Protein AF-A0A9E5G3I9-F1 (afdb_monomer_lite)

Radius of gyration: 19.98 Å; chains: 1; bounding box: 50×40×55 Å

Structure (mmCIF, N/CA/C/O backbone):
data_AF-A0A9E5G3I9-F1
#
_entry.id   AF-A0A9E5G3I9-F1
#
loop_
_atom_site.group_PDB
_atom_site.id
_atom_site.type_symbol
_atom_site.label_atom_id
_atom_site.label_alt_id
_atom_site.label_comp_id
_atom_site.label_asym_id
_atom_site.label_entity_id
_atom_site.label_seq_id
_atom_site.pdbx_PDB_ins_code
_atom_site.Cartn_x
_atom_site.Cartn_y
_atom_site.Cartn_z
_atom_site.occupancy
_atom_site.B_iso_or_equiv
_atom_site.auth_seq_id
_atom_site.auth_comp_id
_atom_site.auth_asym_id
_atom_site.auth_atom_id
_atom_site.pdbx_PDB_model_num
ATOM 1 N N . MET A 1 1 ? -1.339 1.989 -6.615 1.00 62.06 1 MET A N 1
ATOM 2 C CA . MET A 1 1 ? -0.761 0.647 -6.367 1.00 62.06 1 MET A CA 1
ATOM 3 C C . MET A 1 1 ? -0.298 0.074 -7.697 1.00 62.06 1 MET A C 1
ATOM 5 O O . MET A 1 1 ? -1.059 0.153 -8.645 1.00 62.06 1 MET A O 1
ATOM 9 N N . TYR A 1 2 ? 0.920 -0.466 -7.787 1.00 75.81 2 TYR A N 1
ATOM 10 C CA . TYR A 1 2 ? 1.454 -1.043 -9.037 1.00 75.81 2 TYR A CA 1
ATOM 11 C C . TYR A 1 2 ? 1.152 -2.544 -9.191 1.00 75.81 2 TYR A C 1
ATOM 13 O O . TYR A 1 2 ? 1.112 -3.075 -10.296 1.00 75.81 2 TYR A O 1
ATOM 21 N N . LEU A 1 3 ? 0.896 -3.225 -8.069 1.00 83.25 3 LEU A N 1
ATOM 22 C CA . LEU A 1 3 ? 0.697 -4.671 -8.020 1.00 83.25 3 LEU A CA 1
ATOM 23 C C . LEU A 1 3 ? -0.402 -5.210 -8.962 1.00 83.25 3 LEU A C 1
ATOM 25 O O . LEU A 1 3 ? -0.126 -6.220 -9.601 1.00 83.25 3 LEU A O 1
ATOM 29 N N . PRO A 1 4 ? -1.579 -4.568 -9.135 1.00 84.44 4 PRO A N 1
ATOM 30 C CA . PRO A 1 4 ? -2.596 -5.054 -10.074 1.00 84.44 4 PRO A CA 1
ATOM 31 C C . PRO A 1 4 ? -2.078 -5.120 -11.518 1.00 84.44 4 PRO A C 1
ATOM 33 O O . PRO A 1 4 ? -2.267 -6.124 -12.200 1.00 84.44 4 PRO A O 1
ATOM 36 N N . PHE A 1 5 ? -1.348 -4.089 -11.959 1.00 83.75 5 PHE A N 1
ATOM 37 C CA . PHE A 1 5 ? -0.732 -4.045 -13.287 1.00 83.75 5 PHE A CA 1
ATOM 38 C C . PHE A 1 5 ? 0.348 -5.110 -13.448 1.00 83.75 5 PHE A C 1
ATOM 40 O O . PHE A 1 5 ? 0.443 -5.739 -14.500 1.00 83.75 5 PHE A O 1
ATOM 47 N N . LEU A 1 6 ? 1.138 -5.350 -12.397 1.00 85.94 6 LEU A N 1
ATOM 48 C CA . LEU A 1 6 ? 2.116 -6.430 -12.401 1.00 85.94 6 LEU A CA 1
ATOM 49 C C . LEU A 1 6 ? 1.418 -7.791 -12.534 1.00 85.94 6 LEU A C 1
ATOM 51 O O . LEU A 1 6 ? 1.820 -8.586 -13.371 1.00 85.94 6 LEU A O 1
ATOM 55 N N . MET A 1 7 ? 0.346 -8.051 -11.782 1.00 89.12 7 MET A N 1
ATOM 56 C CA . MET A 1 7 ? -0.397 -9.315 -11.879 1.00 89.12 7 MET A CA 1
ATOM 57 C C . MET A 1 7 ? -1.032 -9.517 -13.258 1.00 89.12 7 MET A C 1
ATOM 59 O O . MET A 1 7 ? -0.928 -10.614 -13.807 1.00 89.12 7 MET A O 1
ATOM 63 N N . LEU A 1 8 ? -1.617 -8.463 -13.840 1.00 87.62 8 LEU A N 1
ATOM 64 C CA . LEU A 1 8 ? -2.118 -8.475 -15.220 1.00 87.62 8 LEU A CA 1
ATOM 65 C C . LEU A 1 8 ? -1.005 -8.795 -16.219 1.00 87.62 8 LEU A C 1
ATOM 67 O O . LEU A 1 8 ? -1.198 -9.592 -17.131 1.00 87.62 8 LEU A O 1
ATOM 71 N N . ARG A 1 9 ? 0.179 -8.212 -16.038 1.00 86.44 9 ARG A N 1
ATOM 72 C CA . ARG A 1 9 ? 1.323 -8.450 -16.921 1.00 86.44 9 ARG A CA 1
ATOM 73 C C . ARG A 1 9 ? 1.913 -9.855 -16.761 1.00 86.44 9 ARG 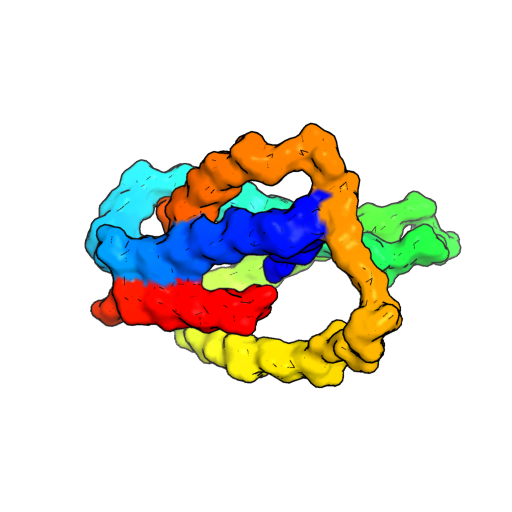A C 1
ATOM 75 O O . ARG A 1 9 ? 2.363 -10.441 -17.741 1.00 86.44 9 ARG A O 1
ATOM 82 N N . LEU A 1 10 ? 1.930 -10.399 -15.545 1.00 87.38 10 LEU A N 1
ATOM 83 C CA . LEU A 1 10 ? 2.521 -11.708 -15.260 1.00 87.38 10 LEU A CA 1
ATOM 84 C C . LEU A 1 10 ? 1.591 -12.871 -15.625 1.00 87.38 10 LEU A C 1
ATOM 86 O O . LEU A 1 10 ? 2.056 -13.815 -16.256 1.00 87.38 10 LEU A O 1
ATOM 90 N N . TRP A 1 11 ? 0.306 -12.789 -15.262 1.00 87.88 11 TRP A N 1
ATOM 91 C CA . TRP A 1 11 ? -0.671 -13.885 -15.375 1.00 87.88 11 TRP A CA 1
ATOM 92 C C . TRP A 1 11 ? -1.981 -13.490 -16.074 1.00 87.88 11 TRP A C 1
ATOM 94 O O . TRP A 1 11 ? -2.941 -14.260 -16.053 1.00 87.88 11 TRP A O 1
ATOM 104 N N . GLY A 1 12 ? -2.066 -12.300 -16.674 1.00 88.69 12 GLY A N 1
ATOM 105 C CA . GLY A 1 12 ? -3.291 -11.817 -17.310 1.00 88.69 12 GLY A CA 1
ATOM 106 C C . GLY A 1 12 ? -4.428 -11.568 -16.314 1.00 88.69 12 GLY A C 1
ATOM 107 O O . GLY A 1 12 ? -4.225 -11.343 -15.118 1.00 88.69 12 GLY A O 1
ATOM 108 N N . TRP A 1 13 ? -5.659 -11.644 -16.816 1.00 89.62 13 TRP A N 1
ATOM 109 C CA . TRP A 1 13 ? -6.876 -11.500 -16.012 1.00 89.62 13 TRP A CA 1
ATOM 110 C C . TRP A 1 13 ? -6.981 -12.471 -14.824 1.00 89.62 13 TRP A C 1
ATOM 112 O O . TRP A 1 13 ? -7.394 -12.025 -13.754 1.00 89.62 13 TRP A O 1
ATOM 122 N N . PRO A 1 14 ? -6.585 -13.758 -14.925 1.00 90.50 14 PRO A N 1
ATOM 123 C CA . PRO A 1 14 ? -6.549 -14.642 -13.760 1.00 90.50 14 PRO A CA 1
ATOM 124 C C . PRO A 1 14 ? -5.696 -14.091 -12.610 1.00 90.50 14 PRO A C 1
ATOM 126 O O . PRO A 1 14 ? -6.128 -14.119 -11.458 1.00 90.50 14 PRO A O 1
ATOM 129 N N . GLY A 1 15 ? -4.520 -13.532 -12.918 1.00 90.19 15 GLY A N 1
ATOM 130 C CA . GLY A 1 15 ? -3.661 -12.882 -11.926 1.00 90.19 15 GLY A CA 1
ATOM 131 C C . GLY A 1 15 ? -4.325 -11.671 -11.280 1.00 90.19 15 GLY A C 1
ATOM 132 O O . GLY A 1 15 ? -4.251 -11.499 -10.063 1.00 90.19 15 GLY A O 1
ATOM 133 N N . PHE A 1 16 ? -5.015 -10.853 -12.080 1.00 91.69 16 PHE A N 1
ATOM 134 C CA . PHE A 1 16 ? -5.784 -9.720 -11.566 1.00 91.69 16 PHE A CA 1
ATOM 135 C C . PHE A 1 16 ? -6.841 -10.162 -10.559 1.00 91.69 16 PHE A C 1
ATOM 137 O O . PHE A 1 16 ? -6.873 -9.629 -9.455 1.00 91.69 16 PHE A O 1
ATOM 144 N N . TRP A 1 17 ? -7.656 -11.168 -10.885 1.00 92.50 17 TRP A N 1
ATOM 145 C CA . TRP A 1 17 ? -8.691 -11.668 -9.974 1.00 92.50 17 TRP A CA 1
ATOM 146 C C . TRP A 1 17 ? -8.108 -12.304 -8.710 1.00 92.50 17 TRP A C 1
ATOM 148 O O . TRP A 1 17 ? -8.629 -12.082 -7.615 1.00 92.50 17 TRP A O 1
ATOM 158 N N . ALA A 1 18 ? -6.993 -13.029 -8.846 1.00 91.94 18 ALA A N 1
ATOM 159 C CA . ALA A 1 18 ? -6.248 -13.596 -7.724 1.00 91.94 18 ALA A CA 1
ATOM 160 C C . ALA A 1 18 ? -5.698 -12.534 -6.758 1.00 91.94 18 ALA A C 1
ATOM 162 O O . ALA A 1 18 ? -5.517 -12.816 -5.576 1.00 91.94 18 ALA A O 1
ATOM 163 N N . PHE A 1 19 ? -5.456 -11.317 -7.241 1.00 92.31 19 PHE A N 1
ATOM 164 C CA . PHE A 1 19 ? -5.141 -10.160 -6.411 1.00 92.31 19 PHE A CA 1
ATOM 165 C C . PHE A 1 19 ? -6.410 -9.478 -5.882 1.00 92.31 19 PHE A C 1
ATOM 167 O O . PHE A 1 19 ? -6.553 -9.285 -4.677 1.00 92.31 19 PHE A O 1
ATOM 174 N N . PHE A 1 20 ? -7.331 -9.124 -6.776 1.00 94.00 20 PHE A N 1
ATOM 175 C CA . PHE A 1 20 ? -8.479 -8.260 -6.511 1.00 94.00 20 PHE A CA 1
ATOM 176 C C . PHE A 1 20 ? -9.394 -8.844 -5.435 1.00 94.00 20 PHE A C 1
ATOM 178 O O . PHE A 1 20 ? -9.684 -8.180 -4.440 1.00 94.00 20 PHE A O 1
ATOM 185 N N . VAL A 1 21 ? -9.806 -10.104 -5.602 1.00 94.38 21 VAL A N 1
ATOM 186 C CA . VAL A 1 21 ? -10.810 -10.739 -4.741 1.00 94.38 21 VAL A CA 1
ATOM 187 C C . VAL A 1 21 ? -10.335 -10.840 -3.287 1.00 94.38 21 VAL A C 1
ATOM 189 O O . VAL A 1 21 ? -10.992 -10.263 -2.418 1.00 94.38 21 VAL A O 1
ATOM 192 N N . PRO A 1 22 ? -9.216 -11.519 -2.966 1.00 94.69 22 PRO A N 1
ATOM 193 C CA . PRO A 1 22 ? -8.795 -11.651 -1.573 1.00 94.69 22 PRO A CA 1
ATOM 194 C C . PRO A 1 22 ? -8.356 -10.317 -0.959 1.00 94.69 22 PRO A C 1
ATOM 196 O O . PRO A 1 22 ? -8.501 -10.144 0.247 1.00 94.69 22 PRO A O 1
ATOM 199 N N . ASN A 1 23 ? -7.864 -9.359 -1.751 1.00 93.62 23 ASN A N 1
ATOM 200 C CA . ASN A 1 23 ? -7.456 -8.050 -1.243 1.00 93.62 23 ASN A CA 1
ATOM 201 C C . ASN A 1 23 ? -8.657 -7.196 -0.823 1.00 93.62 23 ASN A C 1
ATOM 203 O O . ASN A 1 23 ? -8.733 -6.765 0.330 1.00 93.62 23 ASN A O 1
ATOM 207 N N . VAL A 1 24 ? -9.643 -7.029 -1.710 1.00 94.88 24 VAL A N 1
ATOM 208 C CA . VAL A 1 24 ? -10.876 -6.291 -1.396 1.00 94.88 24 VAL A CA 1
ATOM 209 C C . VAL A 1 24 ? -11.625 -6.966 -0.247 1.00 94.88 24 VAL A C 1
ATOM 211 O O . VAL A 1 24 ? -12.027 -6.293 0.705 1.00 94.88 24 VAL A O 1
ATOM 214 N N . LEU A 1 25 ? -11.773 -8.295 -0.296 1.00 95.75 25 LEU A N 1
ATOM 215 C CA . LEU A 1 25 ? -12.461 -9.040 0.757 1.00 95.75 25 LEU A CA 1
ATOM 216 C C . LEU A 1 25 ? -11.708 -8.991 2.084 1.00 95.75 25 LEU A C 1
ATOM 218 O O . LEU A 1 25 ? -12.345 -8.773 3.108 1.00 95.75 25 LEU A O 1
ATOM 222 N N . GLY A 1 26 ? -10.384 -9.151 2.092 1.00 93.75 26 GLY A N 1
ATOM 223 C CA . GLY A 1 26 ? -9.575 -9.049 3.308 1.00 93.75 26 GLY A CA 1
ATOM 224 C C . GLY A 1 26 ? -9.715 -7.680 3.964 1.00 93.75 26 GLY A C 1
ATOM 225 O O . GLY A 1 26 ? -9.975 -7.588 5.167 1.00 93.75 26 GLY A O 1
ATOM 226 N N . CYS A 1 27 ? -9.644 -6.616 3.163 1.00 92.56 27 CYS A N 1
ATOM 227 C CA . CYS A 1 27 ? -9.817 -5.253 3.648 1.00 92.56 27 CYS A CA 1
ATOM 228 C C . CYS A 1 27 ? -11.221 -5.008 4.216 1.00 92.56 27 CYS A C 1
ATOM 230 O O . CYS A 1 27 ? -11.355 -4.441 5.300 1.00 92.56 27 CYS A O 1
ATOM 232 N N . ALA A 1 28 ? -12.268 -5.442 3.511 1.00 94.62 28 ALA A N 1
ATOM 233 C CA . ALA A 1 28 ? -13.645 -5.267 3.965 1.00 94.62 28 ALA A CA 1
ATOM 234 C C . ALA A 1 28 ? -13.943 -6.111 5.216 1.00 94.62 28 ALA A C 1
ATOM 236 O O . ALA A 1 28 ? -14.504 -5.602 6.188 1.00 94.62 28 ALA A O 1
ATOM 237 N N . ALA A 1 29 ? -13.529 -7.384 5.222 1.00 94.44 29 ALA A N 1
ATOM 238 C CA . ALA A 1 29 ? -13.775 -8.340 6.300 1.00 94.44 29 ALA A CA 1
ATOM 239 C C . ALA A 1 29 ? -13.145 -7.910 7.630 1.00 94.44 29 ALA A C 1
ATOM 241 O O . ALA A 1 29 ? -13.717 -8.185 8.688 1.00 94.44 29 ALA A O 1
ATOM 242 N N . PHE A 1 30 ? -12.025 -7.185 7.596 1.00 95.00 30 PHE A N 1
ATOM 243 C CA . PHE A 1 30 ? -11.358 -6.672 8.792 1.00 95.00 30 PHE A CA 1
ATOM 244 C C . PHE A 1 30 ? -12.325 -5.943 9.743 1.00 95.00 30 PH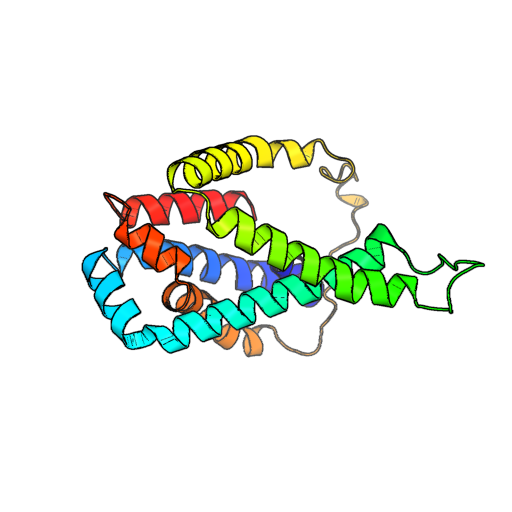E A C 1
ATOM 246 O O . PHE A 1 30 ? -12.368 -6.258 10.934 1.00 95.00 30 PHE A O 1
ATOM 253 N N . GLY A 1 31 ? -13.171 -5.046 9.222 1.00 91.62 31 GLY A N 1
ATOM 254 C CA . GLY A 1 31 ? -14.151 -4.304 10.029 1.00 91.62 31 GLY A CA 1
ATOM 255 C C . GLY A 1 31 ? -15.345 -5.131 10.520 1.00 91.62 31 GLY A C 1
ATOM 256 O O . GLY A 1 31 ? -16.059 -4.697 11.426 1.00 91.62 31 GLY A O 1
ATOM 257 N N . PHE A 1 32 ? -15.572 -6.318 9.949 1.00 93.25 32 PHE A N 1
ATOM 258 C CA . PHE A 1 32 ? -16.566 -7.280 10.440 1.00 93.25 32 PHE A CA 1
ATOM 259 C C . PHE A 1 32 ? -16.011 -8.170 11.551 1.00 93.25 32 PHE A C 1
ATOM 261 O O . PHE A 1 32 ? -16.757 -8.525 12.466 1.00 93.25 32 PHE A O 1
ATOM 268 N N . VAL A 1 33 ? -14.718 -8.497 11.491 1.00 93.69 33 VAL A N 1
ATOM 269 C CA . VAL A 1 33 ? -14.045 -9.367 12.464 1.00 93.69 33 VAL A CA 1
ATOM 270 C C . VAL A 1 33 ? -13.599 -8.592 13.705 1.00 93.69 33 VAL A C 1
ATOM 272 O O . VAL A 1 33 ? -13.788 -9.066 14.832 1.00 93.69 33 VAL A O 1
ATOM 275 N N . LEU A 1 34 ? -13.017 -7.403 13.520 1.00 92.88 34 LEU A N 1
ATOM 276 C CA . LEU A 1 34 ? -12.465 -6.593 14.603 1.00 92.88 34 LEU A CA 1
ATOM 277 C C . LEU A 1 34 ? -13.295 -5.332 14.846 1.00 92.88 34 LEU A C 1
ATOM 279 O O . LEU A 1 34 ? -13.395 -4.443 14.003 1.00 92.88 34 LEU A O 1
ATOM 283 N N . ASP A 1 35 ? -13.831 -5.230 16.060 1.00 91.31 35 ASP A N 1
ATOM 284 C CA . ASP A 1 35 ? -14.302 -3.963 16.608 1.00 91.31 35 ASP A CA 1
ATOM 285 C C . ASP A 1 35 ? -13.124 -3.122 17.145 1.00 91.31 35 ASP A C 1
ATOM 287 O O . ASP A 1 35 ? -11.979 -3.580 17.232 1.00 91.31 35 ASP A O 1
ATOM 291 N N . GLY A 1 36 ? -13.396 -1.872 17.527 1.00 91.56 36 GLY A N 1
ATOM 292 C CA . GLY A 1 36 ? -12.361 -0.957 18.010 1.00 91.56 36 GLY A CA 1
ATOM 293 C C . GLY A 1 36 ? -11.619 -1.452 19.260 1.00 91.56 36 GLY A C 1
ATOM 294 O O . GLY A 1 36 ? -10.430 -1.168 19.412 1.00 91.56 36 GLY A O 1
ATOM 295 N N . GLN A 1 37 ? -12.266 -2.214 20.147 1.00 93.38 37 GLN A N 1
ATOM 296 C CA . GLN A 1 37 ? -11.629 -2.730 21.362 1.00 93.38 37 GLN A CA 1
ATOM 297 C C . GLN A 1 37 ? -10.737 -3.939 21.057 1.00 93.38 37 GLN A C 1
ATOM 299 O O . GLN A 1 37 ? -9.586 -3.972 21.498 1.00 93.38 37 GLN A O 1
ATOM 304 N N . ARG A 1 38 ? -11.227 -4.895 20.263 1.00 93.69 38 ARG A N 1
ATOM 305 C CA . ARG A 1 38 ? -10.455 -6.056 19.794 1.00 93.69 38 ARG A CA 1
ATOM 306 C C . ARG A 1 38 ? -9.264 -5.623 18.949 1.00 93.69 38 ARG A C 1
ATOM 308 O O . ARG A 1 38 ? -8.172 -6.153 19.125 1.00 93.69 38 ARG A O 1
ATOM 315 N N . SER A 1 39 ? -9.455 -4.613 18.100 1.00 94.50 39 SER A N 1
ATOM 316 C CA . SER A 1 39 ? -8.382 -3.976 17.335 1.00 94.50 39 SER A CA 1
ATOM 317 C C . SER A 1 39 ? -7.286 -3.416 18.251 1.00 94.50 39 SER A C 1
ATOM 319 O O . SER A 1 39 ? -6.112 -3.692 18.012 1.00 94.50 39 SER A O 1
ATOM 321 N N . ARG A 1 40 ? -7.639 -2.690 19.328 1.00 94.81 40 ARG A N 1
ATOM 322 C CA . ARG A 1 40 ? -6.655 -2.194 20.315 1.00 94.81 40 ARG A CA 1
ATOM 323 C C . ARG A 1 40 ? -5.901 -3.330 20.999 1.00 94.81 40 ARG A C 1
ATOM 325 O O . ARG A 1 40 ? -4.680 -3.269 21.098 1.00 94.81 40 ARG A O 1
ATOM 332 N N . ALA A 1 41 ? -6.617 -4.358 21.449 1.00 95.44 41 ALA A N 1
ATOM 333 C CA . ALA A 1 41 ? -6.012 -5.500 22.130 1.00 95.44 41 ALA A CA 1
ATOM 334 C C . ALA A 1 41 ? -5.043 -6.267 21.215 1.00 95.44 41 ALA A C 1
ATOM 336 O O . ALA A 1 41 ? -3.941 -6.621 21.633 1.00 95.44 41 ALA A O 1
ATOM 337 N N . LEU A 1 42 ? -5.428 -6.486 19.954 1.00 94.12 42 LEU A N 1
ATOM 338 C CA . LEU A 1 42 ? -4.587 -7.175 18.980 1.00 94.12 42 LEU A CA 1
ATOM 339 C C . LEU A 1 42 ? -3.345 -6.352 18.621 1.00 94.12 42 LEU A C 1
ATOM 341 O O . LEU A 1 42 ? -2.240 -6.890 18.655 1.00 94.12 42 LEU A O 1
ATOM 345 N N . ALA A 1 43 ? -3.507 -5.051 18.360 1.00 93.38 43 ALA A N 1
ATOM 346 C CA . ALA A 1 43 ? -2.392 -4.154 18.060 1.00 93.38 43 ALA A CA 1
ATOM 347 C C . ALA A 1 43 ? -1.404 -4.043 19.234 1.00 93.38 43 ALA A C 1
ATOM 349 O O . ALA A 1 43 ? -0.197 -4.012 19.017 1.00 93.38 43 ALA A O 1
ATOM 350 N N . ALA A 1 44 ? -1.890 -4.047 20.480 1.00 94.19 44 ALA A N 1
ATOM 351 C CA . ALA A 1 44 ? -1.022 -4.071 21.658 1.00 94.19 44 ALA A CA 1
ATOM 352 C C . ALA A 1 44 ? -0.209 -5.375 21.753 1.00 94.19 44 ALA A C 1
ATOM 354 O O . ALA A 1 44 ? 0.956 -5.352 22.141 1.00 94.19 44 ALA A O 1
ATOM 355 N N . ARG A 1 45 ? -0.799 -6.512 21.364 1.00 95.56 45 ARG A N 1
ATOM 356 C CA . ARG A 1 45 ? -0.139 -7.825 21.404 1.00 95.56 45 ARG A CA 1
ATOM 357 C C . ARG A 1 45 ? 0.860 -8.033 20.262 1.00 95.56 45 ARG A C 1
ATOM 359 O O . ARG A 1 45 ? 1.904 -8.640 20.476 1.00 95.56 45 ARG A O 1
ATOM 366 N N . LEU A 1 46 ? 0.532 -7.563 19.060 1.00 94.25 46 LEU A N 1
ATOM 367 C CA . LEU A 1 46 ? 1.320 -7.772 17.838 1.00 94.25 46 LEU A CA 1
ATOM 368 C C . LEU A 1 46 ? 2.126 -6.532 17.420 1.00 94.25 46 LEU A C 1
ATOM 370 O O . LEU A 1 46 ? 2.661 -6.502 16.316 1.00 94.25 46 LEU A O 1
ATOM 374 N N . GLY A 1 47 ? 2.239 -5.515 18.281 1.00 91.25 47 GLY A N 1
ATOM 375 C CA . GLY A 1 47 ? 2.734 -4.186 17.907 1.00 91.25 47 GLY A CA 1
ATOM 376 C C . GLY A 1 47 ? 4.090 -4.175 17.197 1.00 91.25 47 GLY A C 1
ATOM 377 O O . GLY A 1 47 ? 4.266 -3.431 16.234 1.00 91.25 47 GLY A O 1
ATOM 378 N N . TRP A 1 48 ? 5.027 -5.042 17.596 1.00 94.88 48 TRP A N 1
ATOM 379 C CA . TRP A 1 48 ? 6.324 -5.162 16.919 1.00 94.88 48 TRP A CA 1
ATOM 380 C C . TRP A 1 48 ? 6.195 -5.729 15.496 1.00 94.88 48 TRP A C 1
ATOM 382 O O . TRP A 1 48 ? 6.887 -5.267 14.591 1.00 94.88 48 TRP A O 1
ATOM 392 N N . MET A 1 49 ? 5.286 -6.687 15.277 1.00 95.50 49 MET A N 1
ATOM 393 C CA . MET A 1 49 ? 5.017 -7.272 13.958 1.00 95.50 49 MET A CA 1
ATOM 394 C C . MET A 1 49 ? 4.377 -6.229 13.049 1.00 95.50 49 MET A C 1
ATOM 396 O O . MET A 1 49 ? 4.783 -6.087 11.900 1.00 95.50 49 MET A O 1
ATOM 400 N N . CYS A 1 50 ? 3.432 -5.449 13.580 1.00 93.88 50 CYS A N 1
ATOM 401 C CA . CYS A 1 50 ? 2.807 -4.350 12.851 1.00 93.88 50 CYS A CA 1
ATOM 402 C C . CYS A 1 50 ? 3.820 -3.246 12.490 1.00 93.88 50 CYS A C 1
ATOM 404 O O . CYS A 1 50 ? 3.783 -2.690 11.389 1.00 93.88 50 CYS A O 1
ATOM 406 N N . ALA A 1 51 ? 4.760 -2.942 13.393 1.00 93.62 51 ALA A N 1
ATOM 407 C CA . ALA A 1 51 ? 5.836 -1.987 13.135 1.00 93.62 51 ALA A CA 1
ATOM 408 C C . ALA A 1 51 ? 6.796 -2.495 12.048 1.00 93.62 51 ALA A C 1
ATOM 410 O O . ALA A 1 51 ? 7.119 -1.748 11.124 1.00 93.62 51 ALA A O 1
ATOM 411 N N . LEU A 1 52 ? 7.196 -3.771 12.109 1.00 95.69 52 LEU A N 1
ATOM 412 C CA . LEU A 1 52 ? 8.032 -4.398 11.085 1.00 95.69 52 LEU A CA 1
ATOM 413 C C . LEU A 1 52 ? 7.329 -4.408 9.722 1.00 95.69 52 LEU A C 1
ATOM 415 O O . LEU A 1 52 ? 7.924 -4.007 8.725 1.00 95.69 52 LEU A O 1
ATOM 419 N N . PHE A 1 53 ? 6.054 -4.799 9.682 1.00 94.38 53 PHE A N 1
ATOM 420 C CA . PHE A 1 53 ? 5.235 -4.758 8.471 1.00 94.38 53 PHE A CA 1
ATOM 421 C C . PHE A 1 53 ? 5.181 -3.348 7.861 1.00 94.38 53 PHE A C 1
ATOM 423 O O . PHE A 1 53 ? 5.384 -3.173 6.657 1.00 94.38 53 PHE A O 1
ATOM 430 N N . SER A 1 54 ? 4.984 -2.327 8.699 1.00 92.38 54 SER A N 1
ATOM 431 C CA . SER A 1 54 ? 4.992 -0.927 8.263 1.00 92.38 54 SER A CA 1
ATOM 432 C C . SER A 1 54 ? 6.362 -0.514 7.711 1.00 92.38 54 SER A C 1
ATOM 434 O O . SER A 1 54 ? 6.430 0.101 6.649 1.00 92.38 54 SER A O 1
ATOM 436 N N . ALA A 1 55 ? 7.457 -0.892 8.379 1.00 93.56 55 ALA A N 1
ATOM 437 C CA . ALA A 1 55 ? 8.815 -0.589 7.927 1.00 93.56 55 ALA A CA 1
ATOM 438 C C . ALA A 1 55 ? 9.125 -1.232 6.566 1.00 93.56 55 ALA A C 1
ATOM 440 O O . ALA A 1 55 ? 9.630 -0.557 5.668 1.00 93.56 55 ALA A O 1
ATOM 441 N N . VAL A 1 56 ? 8.759 -2.505 6.383 1.00 93.69 56 VAL A N 1
ATOM 442 C CA . VAL A 1 56 ? 8.908 -3.216 5.104 1.00 93.69 56 VAL A CA 1
ATOM 443 C C . VAL A 1 56 ? 8.075 -2.546 4.010 1.00 93.69 56 VAL A C 1
ATOM 445 O O . VAL A 1 56 ? 8.568 -2.336 2.903 1.00 93.69 56 VAL A O 1
ATOM 448 N N . THR A 1 57 ? 6.843 -2.141 4.324 1.00 90.88 57 THR A N 1
ATOM 449 C CA . THR A 1 57 ? 5.970 -1.436 3.374 1.00 90.88 57 THR A CA 1
ATOM 450 C C . THR A 1 57 ? 6.571 -0.095 2.953 1.00 90.88 57 THR A C 1
ATOM 452 O O . THR A 1 57 ? 6.618 0.207 1.762 1.00 90.88 57 THR A O 1
ATOM 455 N N . VAL A 1 58 ? 7.091 0.698 3.895 1.00 91.94 58 VAL A N 1
ATOM 456 C CA . VAL A 1 58 ? 7.759 1.975 3.589 1.00 91.94 58 VAL A CA 1
ATOM 457 C C . VAL A 1 58 ? 9.013 1.753 2.744 1.00 91.94 58 VAL A C 1
ATOM 459 O O . VAL A 1 58 ? 9.196 2.455 1.749 1.00 91.94 58 VAL A O 1
ATOM 462 N N . ALA A 1 59 ? 9.842 0.763 3.085 1.00 92.56 59 ALA A N 1
ATOM 463 C CA . ALA A 1 59 ? 11.040 0.424 2.319 1.00 92.56 59 ALA A CA 1
ATOM 464 C C . ALA A 1 59 ? 10.699 0.027 0.875 1.00 92.56 59 ALA A C 1
ATOM 466 O O . ALA A 1 59 ? 11.340 0.503 -0.062 1.00 92.56 59 ALA A O 1
ATOM 467 N N . TYR A 1 60 ? 9.643 -0.771 0.687 1.00 90.56 60 TYR A N 1
ATOM 468 C CA . TYR A 1 60 ? 9.125 -1.125 -0.632 1.00 90.56 60 TYR A CA 1
ATOM 469 C C . TYR A 1 60 ? 8.695 0.118 -1.426 1.00 90.56 60 TYR A C 1
ATOM 471 O O . TYR A 1 60 ? 9.119 0.290 -2.568 1.00 90.56 60 TYR A O 1
ATOM 479 N N . GLN A 1 61 ? 7.908 1.025 -0.832 1.00 90.94 61 GLN A N 1
ATOM 480 C CA . GLN A 1 61 ? 7.482 2.252 -1.525 1.00 90.94 61 GLN A CA 1
ATOM 481 C C . GLN A 1 61 ? 8.670 3.156 -1.877 1.00 90.94 61 GLN A C 1
ATOM 483 O O . GLN A 1 61 ? 8.713 3.718 -2.969 1.00 90.94 61 GLN A O 1
ATOM 488 N N . CYS A 1 62 ? 9.653 3.262 -0.982 1.00 92.25 62 CYS A N 1
ATOM 489 C CA . CYS A 1 62 ? 10.885 4.008 -1.216 1.00 92.25 62 CYS A CA 1
ATOM 490 C C . CYS A 1 62 ? 11.675 3.430 -2.394 1.00 92.25 62 CYS A C 1
ATOM 492 O O . CYS A 1 62 ? 12.035 4.169 -3.307 1.00 92.25 62 CYS A O 1
ATOM 494 N N . TYR A 1 63 ? 11.884 2.112 -2.416 1.00 90.81 63 TYR A N 1
ATOM 495 C CA . TYR A 1 63 ? 12.549 1.434 -3.528 1.00 90.81 63 TYR A CA 1
ATOM 496 C C . TYR A 1 63 ? 11.857 1.732 -4.865 1.00 90.81 63 TYR A C 1
ATOM 498 O O . TYR A 1 63 ? 12.508 2.153 -5.822 1.00 90.81 63 TYR A O 1
ATOM 506 N N . PHE A 1 64 ? 10.529 1.593 -4.913 1.00 87.75 64 PHE A N 1
ATOM 507 C CA . PHE A 1 64 ? 9.758 1.874 -6.124 1.00 87.75 64 PHE A CA 1
ATOM 508 C C . PHE A 1 64 ? 9.811 3.344 -6.539 1.00 87.75 64 PHE A C 1
ATOM 510 O O . PHE A 1 64 ? 9.903 3.622 -7.731 1.00 87.75 64 PHE A O 1
ATOM 517 N N . ALA A 1 65 ? 9.781 4.281 -5.591 1.00 89.50 65 ALA A N 1
ATOM 518 C CA . ALA A 1 65 ? 9.902 5.705 -5.885 1.00 89.50 65 ALA A CA 1
ATOM 519 C C . ALA A 1 65 ? 11.271 6.043 -6.496 1.00 89.50 65 ALA A C 1
ATOM 521 O O . ALA A 1 65 ? 11.331 6.779 -7.479 1.00 89.50 65 ALA A O 1
ATOM 522 N N . GLY A 1 66 ? 12.354 5.468 -5.962 1.00 89.44 66 GLY A N 1
ATOM 523 C CA . GLY A 1 66 ? 13.700 5.619 -6.520 1.00 89.44 66 GLY A CA 1
ATOM 524 C C . GLY A 1 66 ? 13.813 5.036 -7.930 1.00 89.44 66 GLY A C 1
ATOM 525 O O . GLY A 1 66 ? 14.273 5.721 -8.843 1.00 89.44 66 GLY A O 1
ATOM 526 N N . TRP A 1 67 ? 13.323 3.810 -8.136 1.00 89.19 67 TRP A N 1
ATOM 527 C CA . TRP A 1 67 ? 13.284 3.178 -9.459 1.00 89.19 67 TRP A CA 1
ATOM 528 C C . TRP A 1 67 ? 12.454 3.990 -10.468 1.00 89.19 67 TRP A C 1
ATOM 530 O O . TRP A 1 67 ? 12.901 4.247 -11.586 1.00 89.19 67 TRP A O 1
ATOM 540 N N . ALA A 1 68 ? 11.266 4.451 -10.069 1.00 86.75 68 ALA A N 1
ATOM 541 C CA . ALA A 1 68 ? 10.394 5.252 -10.922 1.00 86.75 68 ALA A CA 1
ATOM 542 C C . ALA A 1 68 ? 11.024 6.611 -11.260 1.00 86.75 68 ALA A C 1
ATOM 544 O O . ALA A 1 68 ? 10.928 7.056 -12.399 1.00 86.75 68 ALA A O 1
ATOM 545 N N . ALA A 1 69 ? 11.708 7.255 -10.311 1.00 87.88 69 ALA A N 1
ATOM 546 C CA . ALA A 1 69 ? 12.423 8.502 -10.565 1.00 87.88 69 ALA A CA 1
ATOM 547 C C . ALA A 1 69 ? 13.534 8.320 -11.607 1.00 87.88 69 ALA A C 1
ATOM 549 O O . ALA A 1 69 ? 13.637 9.116 -12.539 1.00 87.88 69 ALA A O 1
ATOM 550 N N . GLN A 1 70 ? 14.319 7.246 -11.506 1.00 86.50 70 GLN A N 1
ATOM 551 C CA . GLN A 1 70 ? 15.326 6.925 -12.520 1.00 86.50 70 GLN A CA 1
ATOM 552 C C . GLN A 1 70 ? 14.687 6.715 -13.896 1.00 86.50 70 GLN A C 1
ATOM 554 O O . GLN A 1 70 ? 15.138 7.288 -14.884 1.00 86.50 70 GLN A O 1
ATOM 559 N N . TYR A 1 71 ? 13.614 5.927 -13.960 1.00 84.25 71 TYR A N 1
ATOM 560 C CA . TYR A 1 71 ? 12.997 5.562 -15.230 1.00 84.25 71 TYR A CA 1
ATOM 561 C C . TYR A 1 71 ? 12.250 6.726 -15.901 1.00 84.25 71 TYR A C 1
ATOM 563 O O . TYR A 1 71 ? 12.406 6.938 -17.101 1.00 84.25 71 TYR A O 1
ATOM 571 N N . PHE A 1 72 ? 11.458 7.489 -15.141 1.00 82.81 72 PHE A N 1
ATOM 572 C CA . PHE A 1 72 ? 10.547 8.502 -15.685 1.00 82.81 72 PHE A CA 1
ATOM 573 C C . PHE A 1 72 ? 11.075 9.940 -15.614 1.00 82.81 72 PHE A C 1
ATOM 575 O O . PHE A 1 72 ? 10.669 10.750 -16.442 1.00 82.81 72 PHE A O 1
ATOM 582 N N . LEU A 1 73 ? 11.934 10.288 -14.645 1.00 81.88 73 LEU A N 1
ATOM 583 C CA . LEU A 1 73 ? 12.452 11.661 -14.507 1.00 81.88 73 LEU A CA 1
ATOM 584 C C . LEU A 1 73 ? 13.810 11.840 -15.184 1.00 81.88 73 LEU A C 1
ATOM 586 O O . LEU A 1 73 ? 14.058 12.889 -15.771 1.00 81.88 73 LEU A O 1
ATOM 590 N N . ILE A 1 74 ? 14.688 10.837 -15.085 1.00 81.69 74 ILE A N 1
ATOM 591 C CA . ILE A 1 74 ? 16.020 10.881 -15.704 1.00 81.69 74 ILE A CA 1
ATOM 592 C C . ILE A 1 74 ? 15.995 10.203 -17.076 1.00 81.69 74 ILE A C 1
ATOM 594 O O . ILE A 1 74 ? 16.510 10.743 -18.043 1.00 81.69 74 ILE A O 1
ATOM 598 N N . GLY A 1 75 ? 15.375 9.034 -17.201 1.00 73.62 75 GLY A N 1
ATOM 599 C CA . GLY A 1 75 ? 15.368 8.287 -18.455 1.00 73.62 75 GLY A CA 1
ATOM 600 C C . GLY A 1 75 ? 16.738 7.680 -18.818 1.00 73.62 75 GLY A C 1
ATOM 601 O O . GLY A 1 75 ? 17.767 7.991 -18.217 1.00 73.62 75 GLY A O 1
ATOM 602 N N . PRO A 1 76 ? 16.777 6.773 -19.808 1.00 67.00 76 PRO A N 1
ATOM 603 C CA . PRO A 1 76 ? 17.948 5.930 -20.069 1.00 67.00 76 PRO A CA 1
ATOM 604 C C . PRO A 1 76 ? 19.154 6.665 -20.677 1.00 67.00 76 PRO A C 1
ATOM 606 O O . PRO A 1 76 ? 20.261 6.141 -20.617 1.00 67.00 76 PRO A O 1
ATOM 609 N N . ASN A 1 77 ? 18.962 7.863 -21.243 1.00 65.50 77 ASN A N 1
ATOM 610 C CA . ASN A 1 77 ? 19.952 8.520 -22.108 1.00 65.50 77 ASN A CA 1
ATOM 611 C C . ASN A 1 77 ? 20.413 9.904 -21.619 1.00 65.50 77 ASN A C 1
ATOM 613 O O . ASN A 1 77 ? 21.091 10.610 -22.362 1.00 65.50 77 ASN A O 1
ATOM 617 N N . ILE A 1 78 ? 20.050 10.329 -20.403 1.00 67.56 78 ILE A N 1
ATOM 618 C CA . ILE A 1 78 ? 20.492 11.631 -19.885 1.00 67.56 78 ILE A CA 1
ATOM 619 C C . ILE A 1 78 ? 21.892 11.496 -19.273 1.00 67.56 78 ILE A C 1
ATOM 621 O O . ILE A 1 78 ? 22.065 11.011 -18.154 1.00 67.56 78 ILE A O 1
ATOM 625 N N . SER A 1 79 ? 22.899 11.955 -20.016 1.00 65.50 79 SER A N 1
ATOM 626 C CA . SER A 1 79 ? 24.256 12.199 -19.519 1.00 65.50 79 SER A CA 1
ATOM 627 C C . SER A 1 79 ? 24.445 13.681 -19.200 1.00 65.50 79 SER A C 1
ATOM 629 O O . SER A 1 79 ? 24.032 14.541 -19.974 1.00 65.50 79 SER A O 1
ATOM 631 N N . SER A 1 80 ? 25.092 13.982 -18.075 1.00 68.56 80 SER A N 1
ATOM 632 C CA . SER A 1 80 ? 25.534 15.339 -17.746 1.00 68.56 80 SER A CA 1
ATOM 633 C C . SER A 1 80 ? 26.996 15.510 -18.147 1.00 68.56 80 SER A C 1
ATOM 635 O O . SER A 1 80 ? 27.804 14.628 -17.873 1.00 68.56 80 SER A O 1
ATOM 637 N N . GLU A 1 81 ? 27.347 16.649 -18.744 1.00 71.94 81 GLU A N 1
ATOM 638 C CA . GLU A 1 81 ? 28.746 17.007 -19.030 1.00 71.94 81 GLU A CA 1
ATOM 639 C C . GLU A 1 81 ? 29.537 17.344 -17.754 1.00 71.94 81 GLU A C 1
ATOM 641 O O . GLU A 1 81 ? 30.763 17.270 -17.741 1.00 71.94 81 GLU A O 1
ATOM 646 N N . THR A 1 82 ? 28.845 17.705 -16.667 1.00 76.31 82 THR A N 1
ATOM 647 C CA . THR A 1 82 ? 29.458 18.172 -15.412 1.00 76.31 82 THR A CA 1
ATOM 648 C C . THR A 1 82 ? 29.519 17.114 -14.316 1.00 76.31 82 THR A C 1
ATOM 650 O O . THR A 1 82 ? 30.295 17.256 -13.373 1.00 76.31 82 THR A O 1
ATOM 653 N N . LEU A 1 83 ? 28.707 16.059 -14.403 1.00 78.62 83 LEU A N 1
ATOM 654 C CA . LEU A 1 83 ? 28.637 15.008 -13.387 1.00 78.62 83 LEU A CA 1
ATOM 655 C C . LEU A 1 83 ? 29.210 13.697 -13.921 1.00 78.62 83 LEU A C 1
ATOM 657 O O . LEU A 1 83 ? 29.113 13.397 -15.107 1.00 78.62 83 LEU A O 1
ATOM 661 N N . ALA A 1 84 ? 29.749 12.877 -13.016 1.00 78.69 84 ALA A N 1
ATOM 662 C CA . ALA A 1 84 ? 30.214 11.540 -13.363 1.00 78.69 84 ALA A CA 1
ATOM 663 C C . ALA A 1 84 ? 29.085 10.704 -14.010 1.00 78.69 84 ALA A C 1
ATOM 665 O O . ALA A 1 84 ? 27.916 10.842 -13.617 1.00 78.69 84 ALA A O 1
ATOM 666 N N . PRO A 1 85 ? 29.406 9.803 -14.960 1.00 76.19 85 PRO A N 1
ATOM 667 C CA . PRO A 1 85 ? 28.419 8.916 -15.567 1.00 76.19 85 PRO A CA 1
ATOM 668 C C . PRO A 1 85 ? 27.606 8.166 -14.504 1.00 76.19 85 PRO A C 1
ATOM 670 O O . PRO A 1 85 ? 28.160 7.571 -13.583 1.00 76.19 85 PRO A O 1
ATOM 673 N N . GLY A 1 86 ? 26.276 8.223 -14.605 1.00 78.44 86 GLY A N 1
ATOM 674 C CA . GLY A 1 86 ? 25.366 7.577 -13.653 1.00 78.44 86 GLY A CA 1
ATOM 675 C C . GLY A 1 86 ? 25.120 8.337 -12.343 1.00 78.44 86 GLY A C 1
ATOM 676 O O . GLY A 1 86 ? 24.239 7.932 -11.587 1.00 78.44 86 GLY A O 1
ATOM 677 N N . ALA A 1 87 ? 25.794 9.463 -12.080 1.00 82.94 87 ALA A N 1
ATOM 678 C CA . ALA A 1 87 ? 25.573 10.249 -10.861 1.00 82.94 87 ALA A CA 1
ATOM 679 C C . ALA A 1 87 ? 24.120 10.734 -10.726 1.00 82.94 87 ALA A C 1
ATOM 681 O O . ALA A 1 87 ? 23.546 10.644 -9.645 1.00 82.94 87 ALA A O 1
ATOM 682 N N . LEU A 1 88 ? 23.491 11.170 -11.825 1.00 84.31 88 LEU A N 1
ATOM 683 C CA . LEU A 1 88 ? 22.073 11.554 -11.835 1.00 84.31 88 LEU A CA 1
ATOM 684 C C . LEU A 1 88 ? 21.152 10.386 -11.456 1.00 84.31 88 LEU A C 1
ATOM 686 O O . LEU A 1 88 ? 20.211 10.572 -10.687 1.00 84.31 88 LEU A O 1
ATOM 690 N N . ASN A 1 89 ? 21.458 9.172 -11.920 1.00 84.62 89 ASN A N 1
ATOM 691 C CA . ASN A 1 89 ? 20.706 7.973 -11.553 1.00 84.62 89 ASN A CA 1
ATOM 692 C C . ASN A 1 89 ? 20.878 7.628 -10.073 1.00 84.62 89 ASN A C 1
ATOM 694 O O . ASN A 1 89 ? 19.900 7.258 -9.425 1.00 84.62 89 ASN A O 1
ATOM 698 N N . THR A 1 90 ? 22.082 7.774 -9.520 1.00 85.81 90 THR A N 1
ATOM 699 C CA . THR A 1 90 ? 22.329 7.573 -8.084 1.00 85.81 90 THR A CA 1
ATOM 700 C C . THR A 1 90 ? 21.594 8.617 -7.247 1.00 85.81 90 THR A C 1
ATOM 702 O O . THR A 1 90 ? 20.962 8.270 -6.248 1.00 85.81 90 THR A O 1
ATOM 705 N N . ILE A 1 91 ? 21.615 9.885 -7.671 1.00 88.12 91 ILE A N 1
ATOM 706 C CA . ILE A 1 91 ? 20.892 10.973 -7.005 1.00 88.12 91 ILE A CA 1
ATOM 707 C C . ILE A 1 91 ? 19.386 10.706 -7.042 1.00 88.12 91 ILE A C 1
ATOM 709 O O . ILE A 1 91 ? 18.739 10.821 -6.008 1.00 88.12 91 ILE A O 1
ATOM 713 N N . ALA A 1 92 ? 18.821 10.291 -8.176 1.00 87.50 92 ALA A N 1
ATOM 714 C CA . ALA A 1 92 ? 17.403 9.944 -8.266 1.00 87.50 92 ALA A CA 1
ATOM 715 C C . ALA A 1 92 ? 17.046 8.732 -7.381 1.00 87.50 92 ALA A C 1
ATOM 717 O O . ALA A 1 92 ? 16.098 8.791 -6.599 1.00 87.50 92 ALA A O 1
ATOM 718 N N . ALA A 1 93 ? 17.845 7.660 -7.426 1.00 86.50 93 ALA A N 1
ATOM 719 C CA . ALA A 1 93 ? 17.599 6.457 -6.627 1.00 86.50 93 ALA A CA 1
ATOM 720 C C . ALA A 1 93 ? 17.694 6.675 -5.117 1.00 86.50 93 ALA A C 1
ATOM 722 O O . ALA A 1 93 ? 17.064 5.931 -4.375 1.00 86.50 93 ALA A O 1
ATOM 723 N N . THR A 1 94 ? 18.476 7.649 -4.649 1.00 89.56 94 THR A N 1
ATOM 724 C CA . THR A 1 94 ? 18.687 7.892 -3.211 1.00 89.56 94 THR A CA 1
ATOM 725 C C . THR A 1 94 ? 17.929 9.118 -2.712 1.00 89.56 94 THR A C 1
ATOM 727 O O . THR A 1 94 ? 17.257 9.062 -1.682 1.00 89.56 94 THR A O 1
ATOM 730 N N . GLY A 1 95 ? 17.966 10.210 -3.471 1.00 91.50 95 GLY A N 1
ATOM 731 C CA . GLY A 1 95 ? 17.314 11.473 -3.153 1.00 91.50 95 GLY A CA 1
ATOM 732 C C . GLY A 1 95 ? 15.793 11.372 -3.136 1.00 91.50 95 GLY A C 1
ATOM 733 O O . GLY A 1 95 ? 15.173 11.907 -2.218 1.00 91.50 95 GLY A O 1
ATOM 734 N N . THR A 1 96 ? 15.177 10.650 -4.081 1.00 91.81 96 THR A N 1
ATOM 735 C CA . THR A 1 96 ? 13.712 10.504 -4.109 1.00 91.81 96 THR A CA 1
ATOM 736 C C . THR A 1 96 ? 13.176 9.760 -2.877 1.00 91.81 96 THR A C 1
ATOM 738 O O . THR A 1 96 ? 12.286 10.306 -2.220 1.00 91.81 96 THR A O 1
ATOM 741 N N . PRO A 1 97 ? 13.721 8.592 -2.475 1.00 92.69 97 PRO A N 1
ATOM 742 C CA . PRO A 1 97 ? 13.357 7.954 -1.208 1.00 92.69 97 PRO A CA 1
ATOM 743 C C . PRO A 1 97 ? 13.518 8.853 0.017 1.00 92.69 97 PRO A C 1
ATOM 745 O O . PRO A 1 97 ? 12.610 8.934 0.842 1.00 92.69 97 PRO A O 1
ATOM 748 N N . ILE A 1 98 ? 14.653 9.552 0.130 1.00 93.50 98 ILE A N 1
ATOM 749 C CA . ILE A 1 98 ? 14.927 10.443 1.265 1.00 93.50 98 ILE A CA 1
ATOM 750 C C . ILE A 1 98 ? 13.880 11.557 1.320 1.00 93.50 98 ILE A C 1
ATOM 752 O O . ILE A 1 98 ? 13.291 11.796 2.375 1.00 93.50 98 ILE A O 1
ATOM 756 N N . ALA A 1 99 ? 13.590 12.194 0.183 1.00 93.44 99 ALA A N 1
ATOM 757 C CA . ALA A 1 99 ? 12.561 13.222 0.092 1.00 93.44 99 ALA A CA 1
ATOM 758 C C . ALA A 1 99 ? 11.184 12.679 0.500 1.00 93.44 99 ALA A C 1
ATOM 760 O O . ALA A 1 99 ? 10.475 13.328 1.267 1.00 93.44 99 ALA A O 1
ATOM 761 N N . PHE A 1 100 ? 10.820 11.473 0.057 1.00 92.75 100 PHE A N 1
ATOM 762 C CA . PHE A 1 100 ? 9.548 10.837 0.412 1.00 92.75 100 PHE A CA 1
ATOM 763 C C . PHE A 1 100 ? 9.448 10.536 1.908 1.00 92.75 100 PHE A C 1
ATOM 765 O O . PHE A 1 100 ? 8.398 10.780 2.500 1.00 92.75 100 PHE A O 1
ATOM 772 N N . ILE A 1 101 ? 10.528 10.064 2.535 1.00 93.94 101 ILE A N 1
ATOM 773 C CA . ILE A 1 101 ? 10.573 9.842 3.986 1.00 93.94 101 ILE A CA 1
ATOM 774 C C . ILE A 1 101 ? 10.411 11.170 4.728 1.00 93.94 101 ILE A C 1
ATOM 776 O O . ILE A 1 101 ? 9.584 11.257 5.632 1.00 93.94 101 ILE A O 1
ATOM 780 N N . ILE A 1 102 ? 11.143 12.216 4.333 1.00 95.06 102 ILE A N 1
ATOM 781 C CA . ILE A 1 102 ? 11.051 13.540 4.966 1.00 95.06 102 ILE A CA 1
ATOM 782 C C . ILE A 1 102 ? 9.629 14.096 4.837 1.00 95.06 102 ILE A C 1
ATOM 784 O O . ILE A 1 102 ? 9.029 14.487 5.837 1.00 95.06 102 ILE A O 1
ATOM 788 N N . ILE A 1 103 ? 9.058 14.086 3.630 1.00 94.06 103 ILE A N 1
ATOM 789 C CA . ILE A 1 103 ? 7.682 14.536 3.388 1.00 94.06 103 ILE A CA 1
ATOM 790 C C . ILE A 1 103 ? 6.700 13.692 4.205 1.00 94.06 103 ILE A C 1
ATOM 792 O O . ILE A 1 103 ? 5.814 14.245 4.853 1.00 94.06 103 ILE A O 1
ATOM 796 N N . GLY A 1 104 ? 6.874 12.371 4.233 1.00 90.38 104 GLY A N 1
ATOM 797 C CA . GLY A 1 104 ? 6.055 11.455 5.021 1.00 90.38 104 GLY A CA 1
ATOM 798 C C . GLY A 1 104 ? 6.091 11.771 6.516 1.00 90.38 104 GLY A C 1
ATOM 799 O O . GLY A 1 104 ? 5.039 11.831 7.149 1.00 90.38 104 GLY A O 1
ATOM 800 N N . LEU A 1 105 ? 7.272 12.055 7.071 1.00 92.25 105 LEU A N 1
ATOM 801 C CA . LEU A 1 105 ? 7.441 12.469 8.466 1.00 92.25 105 LEU A CA 1
ATOM 802 C C . LEU A 1 105 ? 6.768 13.818 8.743 1.00 92.25 105 LEU A C 1
ATOM 804 O O . LEU A 1 105 ? 6.040 13.944 9.725 1.00 92.25 105 LEU A O 1
ATOM 808 N N . LEU A 1 106 ? 6.939 14.807 7.861 1.00 93.56 106 LEU A N 1
ATOM 809 C CA . LEU A 1 106 ? 6.280 16.112 7.988 1.00 93.56 106 LEU A CA 1
ATOM 810 C C . LEU A 1 106 ? 4.751 15.988 7.926 1.00 93.56 106 LEU A C 1
ATOM 812 O O . LEU A 1 106 ? 4.033 16.638 8.689 1.00 93.56 106 LEU A O 1
ATOM 816 N N . LEU A 1 107 ? 4.240 15.128 7.045 1.00 91.31 107 LEU A N 1
ATOM 817 C CA . LEU A 1 107 ? 2.814 14.840 6.930 1.00 91.31 107 LEU A CA 1
ATOM 818 C C . LEU A 1 107 ? 2.289 14.036 8.131 1.00 91.31 107 LEU A C 1
ATOM 820 O O . LEU A 1 107 ? 1.149 14.246 8.550 1.00 91.31 107 LEU A O 1
ATOM 824 N N . ALA A 1 108 ? 3.104 13.169 8.734 1.00 88.00 108 ALA A N 1
ATOM 825 C CA . ALA A 1 108 ? 2.732 12.410 9.929 1.00 88.00 108 ALA A CA 1
ATOM 826 C C . ALA A 1 108 ? 2.455 13.313 11.144 1.00 88.00 108 ALA A C 1
ATOM 828 O O . ALA A 1 108 ? 1.658 12.945 12.007 1.00 88.00 108 ALA A O 1
ATOM 829 N N . LEU A 1 109 ? 3.036 14.519 11.181 1.00 90.00 109 LEU A N 1
ATOM 830 C CA . LEU A 1 109 ? 2.757 15.534 12.205 1.00 90.00 109 LEU A CA 1
ATOM 831 C C . LEU A 1 109 ? 1.376 16.196 12.044 1.00 90.00 109 LEU A C 1
ATOM 833 O O . LEU A 1 109 ? 0.932 16.936 12.924 1.00 90.00 109 LEU A O 1
ATOM 837 N N . ARG A 1 110 ? 0.679 15.974 10.923 1.00 92.62 110 ARG A N 1
ATOM 838 C CA . ARG A 1 110 ? -0.626 16.591 10.655 1.00 92.62 110 ARG A CA 1
ATOM 839 C C . ARG A 1 110 ? -1.744 15.844 11.384 1.00 92.62 110 ARG A C 1
ATOM 841 O O . ARG A 1 110 ? -1.782 14.617 11.435 1.00 92.62 110 ARG A O 1
ATOM 848 N N . GLY A 1 111 ? -2.702 16.602 11.918 1.00 90.25 111 GLY A N 1
ATOM 849 C CA . GLY A 1 111 ? -3.844 16.054 12.653 1.00 90.25 111 GLY A CA 1
ATOM 850 C C . GLY A 1 111 ? -4.856 15.302 11.777 1.00 90.25 111 GLY A C 1
ATOM 851 O O . GLY A 1 111 ? -4.890 15.442 10.555 1.00 90.25 111 GLY A O 1
ATOM 852 N N . ASN A 1 112 ? -5.753 14.547 12.422 1.00 86.19 112 ASN A N 1
ATOM 853 C CA . ASN A 1 112 ? -6.774 13.727 11.748 1.00 86.19 112 ASN A CA 1
ATOM 854 C C . ASN A 1 112 ? -7.679 14.530 10.799 1.00 86.19 112 ASN A C 1
ATOM 856 O O . ASN A 1 112 ? -8.082 14.019 9.759 1.00 86.19 112 ASN A O 1
ATOM 860 N N . ALA A 1 113 ? -8.000 15.784 11.141 1.00 89.06 113 ALA A N 1
ATOM 861 C CA . ALA A 1 113 ? -8.862 16.631 10.317 1.00 89.06 113 ALA A CA 1
ATOM 862 C C . ALA A 1 113 ? -8.245 16.910 8.939 1.00 89.06 113 ALA A C 1
ATOM 864 O O . ALA A 1 113 ? -8.943 16.824 7.933 1.00 89.06 113 ALA A O 1
ATOM 865 N N . PHE A 1 114 ? -6.932 17.168 8.893 1.00 93.44 114 PHE A N 1
ATOM 866 C CA . PHE A 1 114 ? -6.201 17.350 7.641 1.00 93.44 114 PHE A CA 1
ATOM 867 C C . PHE A 1 114 ? -6.297 16.094 6.773 1.00 93.44 114 PHE A C 1
ATOM 869 O O . PHE A 1 114 ? -6.688 16.184 5.614 1.00 93.44 114 PHE A O 1
ATOM 876 N N . TRP A 1 115 ? -6.018 14.924 7.352 1.00 89.12 115 TRP A N 1
ATOM 877 C CA . TRP A 1 115 ? -6.054 13.651 6.633 1.00 89.12 115 TRP A CA 1
ATOM 878 C C . TRP A 1 115 ? -7.447 13.268 6.147 1.00 89.12 115 TRP A C 1
ATOM 880 O O . TRP A 1 115 ? -7.583 12.758 5.039 1.00 89.12 115 TRP A O 1
ATOM 890 N N . ARG A 1 116 ? -8.492 13.566 6.925 1.00 87.88 116 ARG A N 1
ATOM 891 C CA . ARG A 1 116 ? -9.878 13.346 6.499 1.00 87.88 116 ARG A CA 1
ATOM 892 C C . ARG A 1 116 ? -10.221 14.199 5.279 1.00 87.88 116 ARG A C 1
ATOM 894 O O . ARG A 1 116 ? -10.766 13.677 4.309 1.00 87.88 116 ARG A O 1
ATOM 901 N N . THR A 1 117 ? -9.890 15.489 5.313 1.00 91.62 117 THR A N 1
ATOM 902 C CA . THR A 1 117 ? -10.159 16.400 4.192 1.00 91.62 117 THR A CA 1
ATOM 903 C C . THR A 1 117 ? -9.326 16.031 2.970 1.00 91.62 117 THR A C 1
ATOM 905 O O . THR A 1 117 ? -9.881 15.881 1.886 1.00 91.62 117 THR A O 1
ATOM 908 N N . ALA A 1 118 ? -8.019 15.818 3.143 1.00 91.62 118 ALA A N 1
ATOM 909 C CA . ALA A 1 118 ? -7.118 15.438 2.061 1.00 91.62 118 ALA A CA 1
ATOM 910 C C . ALA A 1 118 ? -7.528 14.102 1.426 1.00 91.62 118 ALA A C 1
ATOM 912 O O . ALA A 1 118 ? -7.644 14.021 0.210 1.00 91.62 118 ALA A O 1
ATOM 913 N N . GLY A 1 119 ? -7.827 13.080 2.234 1.00 87.81 119 GLY A N 1
ATOM 914 C CA . GLY A 1 119 ? -8.278 11.775 1.746 1.00 87.81 119 GLY A CA 1
ATOM 915 C C . GLY A 1 119 ? -9.605 11.851 0.990 1.00 87.81 119 GLY A C 1
ATOM 916 O O . GLY A 1 119 ? -9.736 11.254 -0.077 1.00 87.81 119 GLY A O 1
ATOM 917 N N . THR A 1 120 ? -10.563 12.642 1.487 1.00 88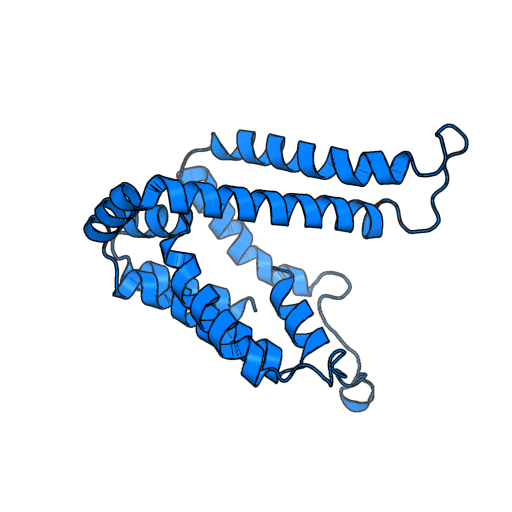.50 120 THR A N 1
ATOM 918 C CA . THR A 1 120 ? -11.844 12.866 0.791 1.00 88.50 120 THR A CA 1
ATOM 919 C C . THR A 1 120 ? -11.622 13.573 -0.544 1.00 88.50 120 THR A C 1
ATOM 921 O O . THR A 1 120 ? -12.129 13.120 -1.565 1.00 88.50 120 THR A O 1
ATOM 924 N N . ALA A 1 121 ? -10.824 14.643 -0.554 1.00 91.75 121 ALA A N 1
ATOM 925 C CA . ALA A 1 121 ? -10.506 15.385 -1.769 1.00 91.75 121 ALA A CA 1
ATOM 926 C C . ALA A 1 121 ? -9.802 14.497 -2.803 1.00 91.75 121 ALA A C 1
ATOM 928 O O . ALA A 1 121 ? -10.230 14.448 -3.950 1.00 91.75 121 ALA A O 1
ATOM 929 N N . VAL A 1 122 ? -8.781 13.738 -2.395 1.00 89.88 122 VAL A N 1
ATOM 930 C CA . VAL A 1 122 ? -8.069 12.798 -3.276 1.00 89.88 122 VAL A CA 1
ATOM 931 C C . VAL A 1 122 ? -9.019 11.744 -3.841 1.00 89.88 122 VAL A C 1
ATOM 933 O O . VAL A 1 122 ? -8.972 11.473 -5.035 1.00 89.88 122 VAL A O 1
ATOM 936 N N . THR A 1 123 ? -9.916 11.189 -3.021 1.00 86.44 123 THR A N 1
ATOM 937 C CA . THR A 1 123 ? -10.891 10.187 -3.478 1.00 86.44 123 THR A CA 1
ATOM 938 C C . THR A 1 123 ? -11.834 10.775 -4.528 1.00 86.44 123 THR A C 1
ATOM 940 O O . THR A 1 123 ? -11.993 10.193 -5.596 1.00 86.44 123 THR A O 1
ATOM 943 N N . LEU A 1 124 ? -12.409 11.953 -4.271 1.00 88.19 124 LEU A N 1
ATOM 944 C CA . LEU A 1 124 ? -13.331 12.609 -5.207 1.00 88.19 124 LEU A CA 1
ATOM 945 C C . LEU A 1 124 ? -12.643 13.039 -6.508 1.00 88.19 124 LEU A C 1
ATOM 947 O O . LEU A 1 124 ? -13.227 12.928 -7.582 1.00 88.19 124 LEU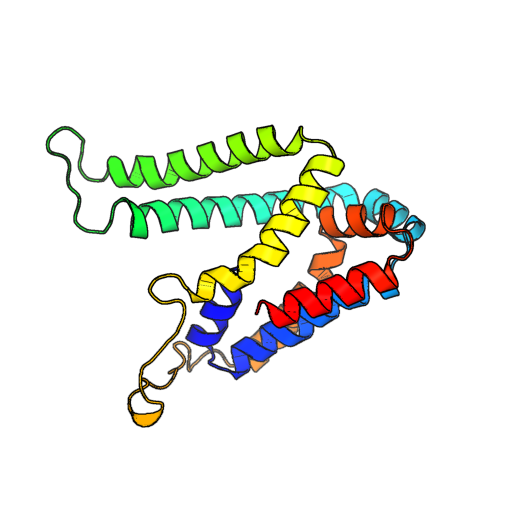 A O 1
ATOM 951 N N . LEU A 1 125 ? -11.398 13.509 -6.420 1.00 90.00 125 LEU A N 1
ATOM 952 C CA . LEU A 1 125 ? -10.627 13.962 -7.577 1.00 90.00 125 LEU A CA 1
ATOM 953 C C . LEU A 1 125 ? -9.980 12.807 -8.352 1.00 90.00 125 LEU A C 1
ATOM 955 O O . LEU A 1 125 ? -9.552 13.015 -9.484 1.00 90.00 125 LEU A O 1
ATOM 959 N N . SER A 1 126 ? -9.922 11.595 -7.790 1.00 86.38 126 SER A N 1
ATOM 960 C CA . SER A 1 126 ? -9.266 10.446 -8.432 1.00 86.38 126 SER A CA 1
ATOM 961 C C . SER A 1 126 ? -9.868 10.093 -9.796 1.00 86.38 126 SER A C 1
ATOM 963 O O . SER A 1 126 ? -9.128 9.750 -10.714 1.00 86.38 126 SER A O 1
ATOM 965 N N . ALA A 1 127 ? -11.180 10.275 -9.980 1.00 83.50 127 ALA A N 1
ATOM 966 C CA . ALA A 1 127 ? -11.850 10.038 -11.260 1.00 83.50 127 ALA A CA 1
ATOM 967 C C . ALA A 1 127 ? -11.344 10.960 -12.386 1.00 83.50 127 ALA A C 1
ATOM 969 O O . ALA A 1 127 ? -11.398 10.595 -13.559 1.00 83.50 127 ALA A O 1
ATOM 970 N N . LEU A 1 128 ? -10.797 12.135 -12.046 1.00 88.06 128 LEU A N 1
ATOM 971 C CA . LEU A 1 128 ? -10.242 13.069 -13.029 1.00 88.06 128 LEU A CA 1
ATOM 972 C C . LEU A 1 128 ? -8.948 12.554 -13.669 1.00 88.06 128 LEU A C 1
ATOM 974 O O . LEU A 1 128 ? -8.540 13.084 -14.699 1.00 88.06 128 LEU A O 1
ATOM 978 N N . VAL A 1 129 ? -8.323 11.508 -13.116 1.00 83.38 129 VAL A N 1
ATOM 979 C CA . VAL A 1 129 ? -7.147 10.863 -13.722 1.00 83.38 129 VAL A CA 1
ATOM 980 C C . VAL A 1 129 ? -7.460 10.339 -15.126 1.00 83.38 129 VAL A C 1
ATOM 982 O O . VAL A 1 129 ? -6.584 10.363 -15.984 1.00 83.38 129 VAL A O 1
ATOM 985 N N . VAL A 1 130 ? -8.712 9.957 -15.404 1.00 83.56 130 VAL A N 1
ATOM 986 C CA . VAL A 1 130 ? -9.154 9.524 -16.742 1.00 83.56 130 VAL A CA 1
ATOM 987 C C . VAL A 1 130 ? -8.993 10.632 -17.792 1.00 83.56 130 VAL A C 1
ATOM 989 O O . VAL A 1 130 ? -8.795 10.344 -18.967 1.00 83.56 130 VAL A O 1
ATOM 992 N N . LEU A 1 131 ? -9.031 11.903 -17.379 1.00 86.44 131 LEU A N 1
ATOM 993 C CA . LEU A 1 131 ? -8.856 13.052 -18.272 1.00 86.44 131 LEU A CA 1
ATOM 994 C C . LEU A 1 131 ? -7.383 13.336 -18.603 1.00 86.44 131 LEU A C 1
ATOM 996 O O . LEU A 1 131 ? -7.102 14.163 -19.470 1.00 86.44 131 LEU A O 1
ATOM 1000 N N . LEU A 1 132 ? -6.438 12.696 -17.906 1.00 84.69 132 LEU A N 1
ATOM 1001 C CA . LEU A 1 132 ? -5.013 12.859 -18.177 1.00 84.69 132 LEU A CA 1
ATOM 1002 C C . LEU A 1 132 ? -4.603 12.077 -19.436 1.00 84.69 132 LEU A C 1
ATOM 1004 O O . LEU A 1 132 ? -5.238 11.075 -19.778 1.00 84.69 132 LEU A O 1
ATOM 1008 N N . PRO A 1 133 ? -3.518 12.486 -20.122 1.00 78.38 133 PRO A N 1
ATOM 1009 C CA . PRO A 1 133 ? -2.971 11.723 -21.241 1.00 78.38 133 PRO A CA 1
ATOM 1010 C C . PRO A 1 133 ? -2.709 10.262 -20.843 1.00 78.38 133 PRO A C 1
ATOM 1012 O O . PRO A 1 133 ? -1.977 9.997 -19.892 1.00 78.38 133 PRO A O 1
ATOM 1015 N N . GLY A 1 134 ? -3.325 9.319 -21.564 1.00 74.56 134 GLY A N 1
ATOM 1016 C CA . GLY A 1 134 ? -3.255 7.882 -21.266 1.00 74.56 134 GLY A CA 1
ATOM 1017 C C . GLY A 1 134 ? -4.295 7.363 -20.261 1.00 74.56 134 GLY A C 1
ATOM 1018 O O . GLY A 1 134 ? -4.289 6.173 -19.962 1.00 74.56 134 GLY A O 1
ATOM 1019 N N . GLY A 1 135 ? -5.196 8.216 -19.757 1.00 73.75 135 GLY A N 1
ATOM 1020 C CA . GLY A 1 135 ? -6.279 7.832 -18.843 1.00 73.75 135 GLY A CA 1
ATOM 1021 C C . GLY A 1 135 ? -7.434 7.071 -19.507 1.00 73.75 135 GLY A C 1
ATOM 1022 O O . GLY A 1 135 ? -8.163 6.350 -18.830 1.00 73.75 135 GLY A O 1
ATOM 1023 N N . VAL A 1 136 ? -7.571 7.183 -20.831 1.00 77.56 136 VAL A N 1
ATOM 1024 C CA . VAL A 1 136 ? -8.505 6.401 -21.654 1.00 77.56 136 VAL A CA 1
ATOM 1025 C C . VAL A 1 136 ? -7.764 5.798 -22.834 1.00 77.56 136 VAL A C 1
ATOM 1027 O O . VAL A 1 136 ? -7.153 6.512 -23.628 1.00 77.56 136 VAL A O 1
ATOM 1030 N N . ASP A 1 137 ? -7.868 4.479 -22.969 1.00 74.88 137 ASP A N 1
ATOM 1031 C CA . ASP A 1 137 ? -7.450 3.787 -24.178 1.00 74.88 137 ASP A CA 1
ATOM 1032 C C . ASP A 1 137 ? -8.565 3.887 -25.231 1.00 74.88 137 ASP A C 1
ATOM 1034 O O . ASP A 1 137 ? -9.579 3.185 -25.165 1.00 74.88 137 ASP A O 1
ATOM 1038 N N . LEU A 1 138 ? -8.391 4.811 -26.178 1.00 79.50 138 LEU A N 1
ATOM 1039 C CA . LEU A 1 138 ? -9.318 5.042 -27.290 1.00 79.50 138 LEU A CA 1
ATOM 1040 C C . LEU A 1 138 ? -9.068 4.100 -28.475 1.00 79.50 138 LEU A C 1
ATOM 1042 O O . LEU A 1 138 ? -9.763 4.209 -29.486 1.00 79.50 138 LEU A O 1
ATOM 1046 N N . THR A 1 139 ? -8.101 3.180 -28.374 1.00 80.69 139 THR A N 1
ATOM 1047 C CA . THR A 1 139 ? -7.873 2.202 -29.439 1.00 80.69 139 THR A CA 1
ATOM 1048 C C . THR A 1 139 ? -9.111 1.312 -29.605 1.00 80.69 139 THR A C 1
ATOM 1050 O O . THR A 1 139 ? -9.674 0.831 -28.604 1.00 80.69 139 THR A O 1
ATOM 1053 N N . PRO A 1 140 ? -9.577 1.094 -30.851 1.00 82.00 140 PRO A N 1
ATOM 1054 C CA . PRO A 1 140 ? -10.654 0.159 -31.137 1.00 82.00 140 PRO A CA 1
ATOM 1055 C C . PRO A 1 140 ? -10.334 -1.225 -30.569 1.00 82.00 140 PRO A C 1
ATOM 1057 O O . PRO A 1 140 ? -9.197 -1.681 -30.636 1.00 82.00 140 PRO A O 1
ATOM 1060 N N . VAL A 1 141 ? -11.339 -1.931 -30.044 1.00 75.75 141 VAL A N 1
ATOM 1061 C CA . VAL A 1 141 ? -11.144 -3.243 -29.391 1.00 75.75 141 VAL A CA 1
ATOM 1062 C C . VAL A 1 141 ? -10.423 -4.249 -30.300 1.00 75.75 141 VAL A C 1
ATOM 1064 O O . VAL A 1 141 ? -9.643 -5.055 -29.805 1.00 75.75 141 VAL A O 1
ATOM 1067 N N . GLY A 1 142 ? -10.636 -4.174 -31.619 1.00 75.56 142 GLY A N 1
ATOM 1068 C CA . GLY A 1 142 ? -9.970 -5.035 -32.603 1.00 75.56 142 GLY A CA 1
ATOM 1069 C C . GLY A 1 142 ? -8.488 -4.723 -32.849 1.00 75.56 142 GLY A C 1
ATOM 1070 O O . GLY A 1 142 ? -7.790 -5.562 -33.407 1.00 75.56 142 GLY A O 1
ATOM 1071 N N . GLU A 1 143 ? -8.004 -3.554 -32.426 1.00 77.44 143 GLU A N 1
ATOM 1072 C CA . GLU A 1 143 ? -6.609 -3.110 -32.574 1.00 77.44 143 GLU A CA 1
ATOM 1073 C C . GLU A 1 143 ? -5.820 -3.197 -31.258 1.00 77.44 143 GLU A C 1
ATOM 1075 O O . GLU A 1 143 ? -4.607 -2.983 -31.239 1.00 77.44 143 GLU A O 1
ATOM 1080 N N . ARG A 1 144 ? -6.487 -3.536 -30.146 1.00 77.50 144 ARG A N 1
ATOM 1081 C CA . ARG A 1 144 ? -5.836 -3.704 -28.845 1.00 77.50 144 ARG A CA 1
ATOM 1082 C C . ARG A 1 144 ? -4.955 -4.939 -28.857 1.00 77.50 144 ARG A C 1
ATOM 1084 O O . ARG A 1 144 ? -5.424 -6.052 -29.096 1.00 77.50 144 ARG A O 1
ATOM 1091 N N . THR A 1 145 ? -3.682 -4.754 -28.528 1.00 74.12 145 THR A N 1
ATOM 1092 C CA . THR A 1 145 ? -2.771 -5.871 -28.295 1.00 74.12 145 THR A CA 1
ATOM 1093 C C . THR A 1 145 ? -3.294 -6.719 -27.132 1.00 74.12 145 THR A C 1
ATOM 1095 O O . THR A 1 145 ? -3.507 -6.196 -26.033 1.00 74.12 145 THR A O 1
ATOM 1098 N N . PRO A 1 146 ? -3.528 -8.028 -27.336 1.00 72.00 146 PRO A N 1
ATOM 1099 C CA . PRO A 1 146 ? -4.004 -8.887 -26.267 1.00 72.00 146 PRO A CA 1
ATOM 1100 C C . PRO A 1 146 ? -2.975 -8.943 -25.136 1.00 72.00 146 PRO A C 1
ATOM 1102 O O . PRO A 1 146 ? -1.767 -9.044 -25.371 1.00 72.00 146 PRO A O 1
ATOM 1105 N N . ILE A 1 147 ? -3.467 -8.893 -23.894 1.00 73.12 147 ILE A N 1
ATOM 1106 C CA . ILE A 1 147 ? -2.633 -9.035 -22.698 1.00 73.12 147 ILE A CA 1
ATOM 1107 C C . ILE A 1 147 ? -2.051 -10.448 -22.714 1.00 73.12 147 ILE A C 1
ATOM 1109 O O . ILE A 1 147 ? -2.731 -11.414 -22.370 1.00 73.12 147 ILE A O 1
ATOM 1113 N N . THR A 1 148 ? -0.797 -10.558 -23.140 1.00 75.19 148 THR A N 1
ATOM 1114 C CA . THR A 1 148 ? -0.070 -11.826 -23.194 1.00 75.19 148 THR A CA 1
ATOM 1115 C C . THR A 1 148 ? 0.715 -11.979 -21.890 1.00 75.19 148 THR A C 1
ATOM 1117 O O . THR A 1 148 ? 1.557 -11.123 -21.602 1.00 75.19 148 THR A O 1
ATOM 1120 N N . PRO A 1 149 ? 0.431 -13.005 -21.065 1.00 78.81 149 PRO A N 1
ATOM 1121 C CA . PRO A 1 149 ? 1.127 -13.217 -19.799 1.00 78.81 149 PRO A CA 1
ATOM 1122 C C . PRO A 1 149 ? 2.635 -13.401 -20.000 1.00 78.81 149 PRO A C 1
ATOM 1124 O O . PRO A 1 149 ? 3.059 -14.117 -20.901 1.00 78.81 149 PRO A O 1
ATOM 1127 N N . MET A 1 150 ? 3.451 -12.784 -19.144 1.00 79.62 150 MET A N 1
ATOM 1128 C CA . MET A 1 150 ? 4.912 -12.934 -19.208 1.00 79.62 150 MET A CA 1
ATOM 1129 C C . MET A 1 150 ? 5.429 -14.246 -18.608 1.00 79.62 150 MET A C 1
ATOM 1131 O O . MET A 1 150 ? 6.527 -14.672 -18.959 1.00 79.62 150 MET A O 1
ATOM 1135 N N . ILE A 1 151 ? 4.698 -14.858 -17.672 1.00 74.62 151 ILE A N 1
ATOM 1136 C CA . ILE A 1 151 ? 5.129 -16.085 -16.996 1.00 74.62 151 ILE A CA 1
ATOM 1137 C C . ILE A 1 151 ? 4.188 -17.218 -17.399 1.00 74.62 151 ILE A C 1
ATOM 1139 O O . ILE A 1 151 ? 3.124 -17.397 -16.812 1.00 74.62 151 ILE A O 1
ATOM 1143 N N . GLU A 1 152 ? 4.603 -18.012 -18.384 1.00 61.66 152 GLU A N 1
ATOM 1144 C CA . GLU A 1 152 ? 3.903 -19.253 -18.744 1.00 61.66 152 GLU A CA 1
ATOM 1145 C C . GLU A 1 152 ? 4.182 -20.390 -17.740 1.00 61.66 152 GLU A C 1
ATOM 1147 O O . GLU A 1 152 ? 3.370 -21.297 -17.584 1.00 61.66 152 GLU A O 1
ATOM 1152 N N . SER A 1 153 ? 5.323 -20.348 -17.035 1.00 55.72 153 SER A N 1
ATOM 1153 C CA . SER A 1 153 ? 5.904 -21.519 -16.359 1.00 55.72 153 SER A CA 1
ATOM 1154 C C . SER A 1 153 ? 5.671 -21.628 -14.852 1.00 55.72 153 SER A C 1
ATOM 1156 O O . SER A 1 153 ? 5.833 -22.722 -14.318 1.00 55.72 153 SER A O 1
ATOM 1158 N N . LEU A 1 154 ? 5.298 -20.547 -14.154 1.00 66.88 154 LEU A N 1
ATOM 1159 C CA . LEU A 1 154 ? 4.856 -20.617 -12.756 1.00 66.88 154 LEU A CA 1
ATOM 1160 C C . LEU A 1 154 ? 3.326 -20.557 -12.726 1.00 66.88 154 LEU A C 1
ATOM 1162 O O . LEU A 1 154 ? 2.761 -19.466 -12.871 1.00 66.88 154 LEU A O 1
ATOM 1166 N N . PRO A 1 155 ? 2.635 -21.695 -12.535 1.00 83.31 155 PRO A N 1
ATOM 1167 C CA . PRO A 1 155 ? 1.187 -21.703 -12.504 1.00 83.31 155 PRO A CA 1
ATOM 1168 C C . PRO A 1 155 ? 0.699 -20.832 -11.355 1.00 83.31 155 PRO A C 1
ATOM 1170 O O . PRO A 1 155 ? 1.093 -21.028 -10.203 1.00 83.31 155 PRO A O 1
ATOM 1173 N N . LEU A 1 156 ? -0.204 -19.903 -11.665 1.00 85.19 156 LEU A N 1
ATOM 1174 C CA . LEU A 1 156 ? -0.877 -19.056 -10.682 1.00 85.19 156 LEU A CA 1
ATOM 1175 C C . LEU A 1 156 ? -1.418 -19.875 -9.499 1.00 85.19 156 LEU A C 1
ATOM 1177 O O . LEU A 1 156 ? -1.374 -19.416 -8.365 1.00 85.19 156 LEU A O 1
ATOM 1181 N N . ALA A 1 157 ? -1.848 -21.115 -9.751 1.00 88.12 157 ALA A N 1
ATOM 11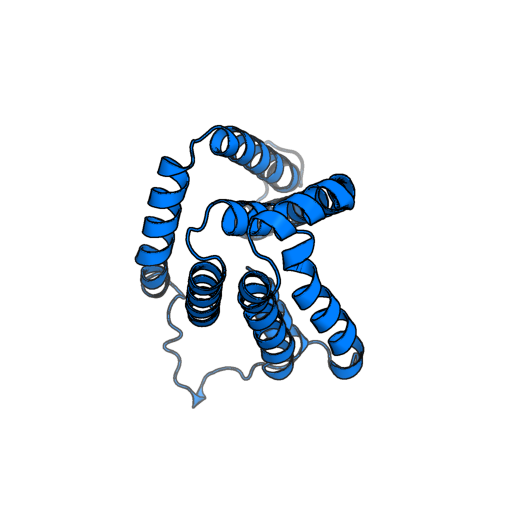82 C CA . ALA A 1 157 ? -2.306 -22.059 -8.737 1.00 88.12 157 ALA A CA 1
ATOM 1183 C C . ALA A 1 157 ? -1.305 -22.281 -7.584 1.00 88.12 157 ALA A C 1
ATOM 1185 O O . ALA A 1 157 ? -1.735 -22.452 -6.448 1.00 88.12 157 ALA A O 1
ATOM 1186 N N . PHE A 1 158 ? 0.008 -22.237 -7.839 1.00 89.38 158 PHE A N 1
ATOM 1187 C CA . PHE A 1 158 ? 1.023 -22.370 -6.787 1.00 89.38 158 PHE A CA 1
ATOM 1188 C C . PHE A 1 158 ? 1.216 -21.081 -5.985 1.00 89.38 158 PHE A C 1
ATOM 1190 O O . PHE A 1 158 ? 1.450 -21.134 -4.780 1.00 89.38 158 PHE A O 1
ATOM 1197 N N . ALA A 1 159 ? 1.111 -19.920 -6.634 1.00 88.00 159 ALA A N 1
ATOM 1198 C CA . ALA A 1 159 ? 1.249 -18.625 -5.969 1.00 88.00 159 ALA A CA 1
ATOM 1199 C C . ALA A 1 159 ? -0.025 -18.218 -5.210 1.00 88.00 159 ALA A C 1
ATOM 1201 O O . ALA A 1 159 ? 0.043 -17.493 -4.216 1.00 88.00 159 ALA A O 1
ATOM 1202 N N . PHE A 1 160 ? -1.187 -18.691 -5.666 1.00 90.62 160 PHE A N 1
ATOM 1203 C CA . PHE A 1 160 ? -2.499 -18.273 -5.188 1.00 90.62 160 PHE A CA 1
ATOM 1204 C C . PHE A 1 160 ? -2.700 -18.445 -3.673 1.00 90.62 160 PHE A C 1
ATOM 1206 O O . PHE A 1 160 ? -3.107 -17.468 -3.043 1.00 90.62 160 PHE A O 1
ATOM 1213 N N . PRO A 1 161 ? -2.355 -19.583 -3.032 1.00 93.19 161 PRO A N 1
ATOM 1214 C CA . PRO A 1 161 ? -2.501 -19.726 -1.583 1.00 93.19 161 PRO A CA 1
ATOM 1215 C C . PRO A 1 161 ? -1.700 -18.680 -0.801 1.00 93.19 161 PRO A C 1
ATOM 1217 O O . PRO A 1 161 ? -2.212 -18.092 0.151 1.00 93.19 161 PRO A O 1
ATOM 1220 N N . THR A 1 162 ? -0.469 -18.402 -1.234 1.00 92.50 162 THR A N 1
ATOM 1221 C CA . THR A 1 162 ? 0.404 -17.400 -0.609 1.00 92.50 162 THR A CA 1
ATOM 1222 C C . THR A 1 162 ? -0.139 -15.987 -0.808 1.00 92.50 162 THR A C 1
ATOM 1224 O O . THR A 1 162 ? -0.129 -15.194 0.133 1.00 92.50 162 THR A O 1
ATOM 1227 N N . LEU A 1 163 ? -0.666 -15.676 -1.998 1.00 91.38 163 LEU A N 1
ATOM 1228 C CA . LEU A 1 163 ? -1.324 -14.397 -2.277 1.00 91.38 163 LEU A CA 1
ATOM 1229 C C . LEU A 1 163 ? -2.558 -14.208 -1.390 1.00 91.38 163 LEU A C 1
ATOM 1231 O O . LEU A 1 163 ? -2.677 -13.179 -0.728 1.00 91.38 163 LEU A O 1
ATOM 1235 N N . CYS A 1 164 ? -3.440 -15.207 -1.313 1.00 93.19 164 CYS A N 1
ATOM 1236 C CA . CYS A 1 164 ? -4.614 -15.160 -0.445 1.00 93.19 164 CYS A CA 1
ATOM 1237 C C . CYS A 1 164 ? -4.220 -14.971 1.019 1.00 93.19 164 CYS A C 1
ATOM 1239 O O . CYS A 1 164 ? -4.743 -14.070 1.672 1.00 93.19 164 CYS A O 1
ATOM 1241 N N . ALA A 1 165 ? -3.276 -15.770 1.525 1.00 93.69 165 ALA A N 1
ATOM 1242 C CA . ALA A 1 165 ? -2.791 -15.638 2.895 1.00 93.69 165 ALA A CA 1
ATOM 1243 C C . ALA A 1 165 ? -2.250 -14.225 3.157 1.00 93.69 165 ALA A C 1
ATOM 1245 O O . ALA A 1 165 ? -2.635 -13.592 4.139 1.00 93.69 165 ALA A O 1
ATOM 1246 N N . GLY A 1 166 ? -1.429 -13.699 2.245 1.00 92.00 166 GLY A N 1
ATOM 1247 C CA . GLY A 1 166 ? -0.911 -12.338 2.315 1.00 92.00 166 GLY A CA 1
ATOM 1248 C C . GLY A 1 166 ? -2.024 -11.292 2.375 1.00 92.00 166 GLY A C 1
ATOM 1249 O O . GLY A 1 166 ? -2.066 -10.502 3.316 1.00 92.00 166 GLY A O 1
ATOM 1250 N N . PHE A 1 167 ? -2.957 -11.297 1.423 1.00 92.75 167 PHE A N 1
ATOM 1251 C CA . PHE A 1 167 ? -4.012 -10.283 1.333 1.00 92.75 167 PHE A CA 1
ATOM 1252 C C . PHE A 1 167 ? -5.034 -10.345 2.470 1.00 92.75 167 PHE A C 1
ATOM 1254 O O . PHE A 1 167 ? -5.489 -9.296 2.923 1.00 92.75 167 PHE A O 1
ATOM 1261 N N . PHE A 1 168 ? -5.348 -11.534 2.988 1.00 93.94 168 PHE A N 1
ATOM 1262 C CA . PHE A 1 168 ? -6.211 -11.656 4.163 1.00 93.94 168 PHE A CA 1
ATOM 1263 C C . PHE A 1 168 ? -5.516 -11.224 5.455 1.00 93.94 168 PHE A C 1
ATOM 1265 O O . PHE A 1 168 ? -6.171 -10.664 6.331 1.00 93.94 168 PHE A O 1
ATOM 1272 N N . LEU A 1 169 ? -4.208 -11.459 5.590 1.00 93.81 169 LEU A N 1
ATOM 1273 C CA . LEU A 1 169 ? -3.460 -11.116 6.803 1.00 93.81 169 LEU A CA 1
ATOM 1274 C C . LEU A 1 169 ? -2.968 -9.667 6.824 1.00 93.81 169 LEU A C 1
ATOM 1276 O O . LEU A 1 169 ? -2.827 -9.097 7.902 1.00 93.81 169 LEU A O 1
ATOM 1280 N N . THR A 1 170 ? -2.730 -9.059 5.661 1.00 93.06 170 THR A N 1
ATOM 1281 C CA . THR A 1 170 ? -2.198 -7.691 5.543 1.00 93.06 170 THR A CA 1
ATOM 1282 C C . THR A 1 170 ? -2.966 -6.671 6.403 1.00 93.06 170 THR A C 1
ATOM 1284 O O . THR A 1 170 ? -2.318 -5.980 7.191 1.00 93.06 170 THR A O 1
ATOM 1287 N N . PRO A 1 171 ? -4.315 -6.623 6.387 1.00 93.75 171 PRO A N 1
ATOM 1288 C CA . PRO A 1 171 ? -5.080 -5.714 7.246 1.00 93.75 171 PRO A CA 1
ATOM 1289 C C . PRO A 1 171 ? -4.795 -5.855 8.750 1.00 93.75 171 PRO A C 1
ATOM 1291 O O . PRO A 1 171 ? -4.880 -4.876 9.484 1.00 93.75 171 PRO A O 1
ATOM 1294 N N . TYR A 1 172 ? -4.438 -7.055 9.221 1.00 94.00 172 TYR A N 1
ATOM 1295 C CA . TYR A 1 172 ? -4.168 -7.343 10.637 1.00 94.00 172 TYR A CA 1
ATOM 1296 C C . TYR A 1 172 ? -2.778 -6.908 11.101 1.00 94.00 172 TYR A C 1
ATOM 1298 O O . TYR A 1 172 ? -2.540 -6.789 12.302 1.00 94.00 172 TYR A O 1
ATOM 1306 N N . PHE A 1 173 ? -1.853 -6.684 10.172 1.00 95.06 173 PHE A N 1
ATOM 1307 C CA . PHE A 1 173 ? -0.533 -6.138 10.480 1.00 95.06 173 PHE A CA 1
ATOM 1308 C C . PHE A 1 173 ? -0.445 -4.637 10.192 1.00 95.06 173 PHE A C 1
ATOM 1310 O O . PHE A 1 173 ? 0.484 -3.975 10.655 1.00 95.06 173 PHE A O 1
ATOM 1317 N N . ASP A 1 174 ? -1.420 -4.075 9.481 1.00 94.06 174 ASP A N 1
ATOM 1318 C CA . ASP A 1 174 ? -1.434 -2.666 9.119 1.00 94.06 174 ASP A CA 1
ATOM 1319 C C . ASP A 1 174 ? -1.988 -1.781 10.254 1.00 94.06 174 ASP A C 1
ATOM 1321 O O . ASP A 1 174 ? -3.173 -1.799 10.606 1.00 94.06 174 ASP A O 1
ATOM 1325 N N . LEU A 1 175 ? -1.120 -0.938 10.822 1.00 92.69 175 LEU A N 1
ATOM 1326 C CA . LEU A 1 175 ? -1.493 0.007 11.880 1.00 92.69 175 LEU A CA 1
ATOM 1327 C C . LEU A 1 175 ? -2.529 1.044 11.422 1.00 92.69 175 LEU A C 1
ATOM 1329 O O . LEU A 1 175 ? -3.276 1.567 12.255 1.00 92.69 175 LEU A O 1
ATOM 1333 N N . THR A 1 176 ? -2.611 1.345 10.125 1.00 90.69 176 THR A N 1
ATOM 1334 C CA . THR A 1 176 ? -3.606 2.280 9.584 1.00 90.69 176 THR A CA 1
ATOM 1335 C C . THR A 1 176 ? -5.013 1.687 9.633 1.00 90.69 176 THR A C 1
ATOM 1337 O O . THR A 1 176 ? -5.945 2.381 10.051 1.00 90.69 176 THR A O 1
ATOM 1340 N N . PHE A 1 177 ? -5.159 0.389 9.343 1.00 93.94 177 PHE A N 1
ATOM 1341 C CA . PHE A 1 177 ? -6.414 -0.353 9.491 1.00 93.94 177 PHE A CA 1
ATOM 1342 C C . PHE A 1 177 ? -6.849 -0.396 10.954 1.00 93.94 177 PHE A C 1
ATOM 1344 O O . PHE A 1 177 ? -7.992 -0.063 11.285 1.00 93.94 177 PHE A O 1
ATOM 1351 N N . HIS A 1 178 ? -5.919 -0.711 11.857 1.00 95.00 178 HIS A N 1
ATOM 1352 C CA . HIS A 1 178 ? -6.195 -0.683 13.289 1.00 95.00 178 HIS A CA 1
ATOM 1353 C C . HIS A 1 178 ? -6.665 0.695 13.758 1.00 95.00 178 HIS A C 1
ATOM 1355 O O . HIS A 1 178 ? -7.699 0.790 14.423 1.00 95.00 178 HIS A O 1
ATOM 1361 N N . ARG A 1 179 ? -5.967 1.767 13.367 1.00 92.06 179 ARG A N 1
ATOM 1362 C CA . ARG A 1 179 ? -6.350 3.147 13.694 1.00 92.06 179 ARG A CA 1
ATOM 1363 C C . ARG A 1 179 ? -7.737 3.496 13.150 1.00 92.06 179 ARG A C 1
ATOM 1365 O O . ARG A 1 179 ? -8.537 4.068 13.888 1.00 92.06 179 ARG A O 1
ATOM 1372 N N . ALA A 1 180 ? -8.046 3.121 11.910 1.00 92.38 180 ALA A N 1
ATOM 1373 C CA . ALA A 1 180 ? -9.352 3.365 11.305 1.00 92.38 180 ALA A CA 1
ATOM 1374 C C . ALA A 1 180 ? -10.479 2.628 12.052 1.00 92.38 180 ALA A C 1
ATOM 1376 O O . ALA A 1 180 ? -11.480 3.250 12.406 1.00 92.38 180 ALA A O 1
ATOM 1377 N N . ALA A 1 181 ? -10.294 1.348 12.398 1.00 94.44 181 ALA A N 1
ATOM 1378 C CA . ALA A 1 181 ? -11.268 0.591 13.196 1.00 94.44 181 ALA A CA 1
ATOM 1379 C C . ALA A 1 181 ? -11.481 1.177 14.599 1.00 94.44 181 ALA A C 1
ATOM 1381 O O . ALA A 1 181 ? -12.578 1.113 15.144 1.00 94.44 181 ALA A O 1
ATOM 1382 N N . GLN A 1 182 ? -10.438 1.745 15.202 1.00 94.38 182 GLN A N 1
ATOM 1383 C CA . GLN A 1 182 ? -10.514 2.329 16.542 1.00 94.38 182 GLN A CA 1
ATOM 1384 C C . GLN A 1 182 ? -11.215 3.688 16.574 1.00 94.38 182 GLN A C 1
ATOM 1386 O O . GLN A 1 182 ? -11.746 4.061 17.619 1.00 94.38 182 GLN A O 1
ATOM 1391 N N . GLN A 1 183 ? -11.181 4.423 15.460 1.00 92.06 183 GLN A N 1
ATOM 1392 C CA . GLN A 1 183 ? -11.758 5.763 15.331 1.00 92.06 183 GLN A CA 1
ATOM 1393 C C . GLN A 1 183 ? -13.154 5.759 14.696 1.00 92.06 183 GLN A C 1
ATOM 1395 O O . GLN A 1 183 ? -13.917 6.702 14.899 1.00 92.06 183 GLN A O 1
ATOM 1400 N N . ALA A 1 184 ? -13.494 4.729 13.921 1.00 91.50 184 ALA A N 1
ATOM 1401 C CA . ALA A 1 184 ? -14.794 4.619 13.279 1.00 91.50 184 ALA A CA 1
ATOM 1402 C C . ALA A 1 184 ? -15.912 4.377 14.304 1.00 91.50 184 ALA A C 1
ATOM 1404 O O . ALA A 1 184 ? -15.824 3.476 15.136 1.00 91.50 184 ALA A O 1
ATOM 1405 N N . THR A 1 185 ? -17.016 5.118 14.177 1.00 91.88 185 THR A N 1
ATOM 1406 C CA . THR A 1 185 ? -18.246 4.869 14.950 1.00 91.88 185 THR A CA 1
ATOM 1407 C C . THR A 1 185 ? -18.806 3.471 14.675 1.00 91.88 185 THR A C 1
ATOM 1409 O O . THR A 1 185 ? -19.291 2.802 15.580 1.00 91.88 185 THR A O 1
ATOM 1412 N N . SER A 1 186 ? -18.707 3.015 13.422 1.00 94.25 186 SER A N 1
ATOM 1413 C CA . SER A 1 186 ? -19.048 1.655 13.002 1.00 94.25 186 SER A CA 1
ATOM 1414 C C . SER A 1 186 ? -17.948 1.113 12.085 1.00 94.25 186 SER A C 1
ATOM 1416 O O . SER A 1 186 ? -17.919 1.465 10.901 1.00 94.25 186 SER A O 1
ATOM 1418 N N . PRO A 1 187 ? -17.040 0.257 12.596 1.00 93.81 187 PRO A N 1
ATOM 1419 C CA . PRO A 1 187 ? -15.980 -0.349 11.789 1.00 93.81 187 PRO A CA 1
ATOM 1420 C C . PRO A 1 187 ? -16.528 -1.110 10.578 1.00 93.81 187 PRO A C 1
ATOM 1422 O O . PRO A 1 187 ? -16.002 -0.978 9.481 1.00 93.81 187 PRO A O 1
ATOM 1425 N N . ARG A 1 188 ? -17.648 -1.823 10.737 1.00 94.69 188 ARG A N 1
ATOM 1426 C CA . ARG A 1 188 ? -18.295 -2.574 9.648 1.00 94.69 188 ARG A CA 1
ATOM 1427 C C . ARG A 1 188 ? -18.633 -1.691 8.454 1.00 94.69 188 ARG A C 1
ATOM 1429 O O . ARG A 1 188 ? -18.271 -2.018 7.331 1.00 94.69 188 ARG A O 1
ATOM 1436 N N . ILE A 1 189 ? -19.300 -0.562 8.704 1.00 94.75 189 ILE A N 1
ATOM 1437 C CA . ILE A 1 189 ? -19.695 0.367 7.638 1.00 94.75 189 ILE A CA 1
ATOM 1438 C C . ILE A 1 189 ? -18.452 1.029 7.043 1.00 94.75 189 ILE A C 1
ATOM 1440 O O . ILE A 1 189 ? -18.330 1.095 5.826 1.00 94.75 189 ILE A O 1
ATOM 1444 N N . ALA A 1 190 ? -17.503 1.462 7.878 1.00 92.94 190 ALA A N 1
ATOM 1445 C CA . ALA A 1 190 ? -16.282 2.107 7.402 1.00 92.94 190 ALA A CA 1
ATOM 1446 C C . ALA A 1 190 ? -15.478 1.205 6.448 1.00 92.94 190 ALA A C 1
ATOM 1448 O O . ALA A 1 190 ? -15.087 1.651 5.371 1.00 92.94 190 ALA A O 1
ATOM 1449 N N . PHE A 1 191 ? -15.279 -0.067 6.808 1.00 95.50 191 PHE A N 1
ATOM 1450 C CA . PHE A 1 191 ? -14.518 -1.014 5.990 1.00 95.50 191 PHE A CA 1
ATOM 1451 C C . PHE A 1 191 ? -15.303 -1.561 4.797 1.00 95.50 191 PHE A C 1
ATOM 1453 O O . PHE A 1 191 ? -14.699 -1.815 3.757 1.00 95.50 191 PHE A O 1
ATOM 1460 N N . ALA A 1 192 ? -16.632 -1.675 4.888 1.00 95.06 192 ALA A N 1
ATOM 1461 C CA . ALA A 1 192 ? -17.464 -1.979 3.725 1.00 95.06 192 ALA A CA 1
ATOM 1462 C C . ALA A 1 192 ? -17.393 -0.853 2.681 1.00 95.06 192 ALA A C 1
ATOM 1464 O O . ALA A 1 192 ? -17.155 -1.125 1.504 1.00 95.06 192 ALA A O 1
ATOM 1465 N N . THR A 1 193 ? -17.521 0.408 3.111 1.00 92.94 193 THR A N 1
ATOM 1466 C CA . THR A 1 193 ? -17.375 1.570 2.225 1.00 92.94 193 THR A CA 1
ATOM 1467 C C . THR A 1 193 ? -15.974 1.626 1.632 1.00 92.94 193 THR A C 1
ATOM 1469 O O . THR A 1 193 ? -15.848 1.749 0.419 1.00 92.94 193 THR A O 1
ATOM 1472 N N . PHE A 1 194 ? -14.932 1.468 2.457 1.00 91.94 194 PHE A N 1
ATOM 1473 C CA . PHE A 1 194 ? -13.548 1.423 1.984 1.00 91.94 194 PHE A CA 1
ATOM 1474 C C . PHE A 1 194 ? -13.347 0.332 0.927 1.00 91.94 194 PHE A C 1
ATOM 1476 O O . PHE A 1 194 ? -12.821 0.619 -0.145 1.00 91.94 194 PHE A O 1
ATOM 1483 N N . GLY A 1 195 ? -13.809 -0.892 1.199 1.00 92.56 195 GLY A N 1
ATOM 1484 C CA . GLY A 1 195 ? -13.706 -2.018 0.274 1.00 92.56 195 GLY A CA 1
ATOM 1485 C C . GLY A 1 195 ? -14.408 -1.747 -1.055 1.00 92.56 195 GLY A C 1
ATOM 1486 O O . GLY A 1 195 ? -13.826 -2.003 -2.104 1.00 92.56 195 GLY A O 1
ATOM 1487 N N . LEU A 1 196 ? -15.609 -1.161 -1.029 1.00 92.62 196 LEU A N 1
ATOM 1488 C CA . LEU A 1 196 ? -16.346 -0.800 -2.242 1.00 92.62 196 LEU A CA 1
ATOM 1489 C C . LEU A 1 196 ? -15.627 0.291 -3.045 1.00 92.62 196 LEU A C 1
ATOM 1491 O O . LEU A 1 196 ? -15.458 0.156 -4.254 1.00 92.62 196 LEU A O 1
ATOM 1495 N N . THR A 1 197 ? -15.172 1.358 -2.382 1.00 89.62 197 THR A N 1
ATOM 1496 C CA . THR A 1 197 ? -14.435 2.441 -3.051 1.00 89.62 197 THR A CA 1
ATOM 1497 C C . THR A 1 197 ? -13.095 1.965 -3.598 1.00 89.62 197 THR A C 1
ATOM 1499 O O . THR A 1 197 ? -12.683 2.386 -4.673 1.00 89.62 197 THR A O 1
ATOM 1502 N N . PHE A 1 198 ? -12.431 1.058 -2.883 1.00 88.50 198 PHE A N 1
ATOM 1503 C CA . PHE A 1 198 ? -11.174 0.466 -3.310 1.00 88.50 198 PHE A CA 1
ATOM 1504 C C . PHE A 1 198 ? -11.380 -0.453 -4.514 1.00 88.50 198 PHE A C 1
ATOM 1506 O O . PHE A 1 198 ? -10.632 -0.353 -5.479 1.00 88.50 198 PHE A O 1
ATOM 1513 N N . ALA A 1 199 ? -12.432 -1.274 -4.501 1.00 90.81 199 ALA A N 1
ATOM 1514 C CA . ALA A 1 199 ? -12.813 -2.106 -5.636 1.00 90.81 199 ALA A CA 1
ATOM 1515 C C . ALA A 1 199 ? -13.140 -1.279 -6.885 1.00 90.81 199 ALA A C 1
ATOM 1517 O O . ALA A 1 199 ? -12.767 -1.679 -7.976 1.00 90.81 199 ALA A O 1
ATOM 1518 N N . ALA A 1 200 ? -13.802 -0.129 -6.728 1.00 86.94 200 ALA A N 1
ATOM 1519 C CA . ALA A 1 200 ? -14.114 0.768 -7.842 1.00 86.94 200 ALA A CA 1
ATOM 1520 C C . ALA A 1 200 ? -12.882 1.498 -8.412 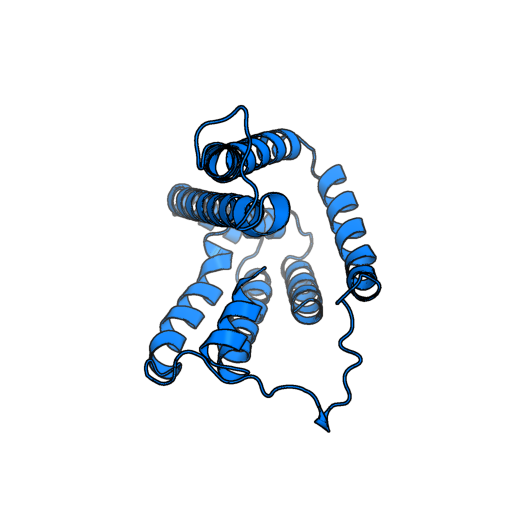1.00 86.94 200 ALA A C 1
ATOM 1522 O O . ALA A 1 200 ? -12.920 1.962 -9.546 1.00 86.94 200 ALA A O 1
ATOM 1523 N N . MET A 1 201 ? -11.817 1.642 -7.619 1.00 82.06 201 MET A N 1
ATOM 1524 C CA . MET A 1 201 ? -10.564 2.276 -8.040 1.00 82.06 201 MET A CA 1
ATOM 1525 C C . MET A 1 201 ? -9.647 1.316 -8.821 1.00 82.06 201 MET A C 1
ATOM 1527 O O . MET A 1 201 ? -8.776 1.783 -9.555 1.00 82.06 201 MET A O 1
ATOM 1531 N N . LEU A 1 202 ? -9.783 0.004 -8.602 1.00 81.44 202 LEU A N 1
ATOM 1532 C CA . LEU A 1 202 ? -8.973 -1.047 -9.230 1.00 81.44 202 LEU A CA 1
ATOM 1533 C C . LEU A 1 202 ? -9.472 -1.398 -10.633 1.00 81.44 202 LEU A C 1
ATOM 1535 O O . LEU A 1 202 ? -8.585 -1.668 -11.473 1.00 81.44 202 LEU A O 1
#

Sequence (202 aa):
MYLPFLMLRLWGWPGFWAFFVPNVLGCAAFGFVLDGQRSRALAARLGWMCALFSAVTVAYQCYFAGWAAQYFLIGPNISSETLAPGALNTIAATGTPIAFIIIGLLLALRGNAFWRTAGTAVTLLSALVVLLPGGVDLTPVGERTPITPMIESLPLAFAFPTLCAGFFLTPYFDLTFHRAAQQATSPRIAFATFGLTFAAML

Secondary structure (DSSP, 8-state):
--HHHHHHHHHHHHHHHHHHHHHHHHHHHHHHH--HHHHHHHHHHHHHHHHHHHHHHHHHHHHHHHHHIIIIII-TT---SSS-TTHHHHHHHHHHHHHHHHHHHHHHTS-HHHHHHHHHHHHHHHGGGGGSTTSS--S-GGGSPP---S-SSS-HHHHHHHHHHHHHHHHHH-HHHHHHHHH-S-HHHHHHHHHHHHHHH-

pLDDT: mean 87.71, std 7.81, range [55.72, 95.75]

Foldseek 3Di:
DCLLVVLCQAPNPVSNCLQLVLQLCLLLCLLVVDALVNLVVLCVVCVVLLVVLVVVVLVVVLQVQLVCCLPPVQNDDDDDPPDDPCPSSVCSSPVRSVVVVVVVVVVVPDDPVVVVVVVVVCLVCVVCCCVDVVSDDPDDPVPDDPSDHPHPDDPVVVCSVVSSVCSNCVLSSHVVNSVCSNPDPRSNVVSNVVSVSVSVSD